Protein AF-A0A0D2N6Q0-F1 (afdb_monomer_lite)

Sequence (218 aa):
MTQSKTHCRAEEVFVGSALSTQPGGLAAAGARDRGGRPRGRRDAAAAAAGEAAGEAGAAGAVVGGGAEVGHGGDSIAALKAWAVSKLPEGPTLYPKDMVSEQPERFFVSEIIREKIFLMYDQEIPYATQVQIAEFKERPGAKDYVMATVLVERPGQRGILLGAGGAALKKLGSEARRDIEEFLGRPVFLEISVQVAPDWRQQSDRLKEYGYFDPLYVS

Foldseek 3Di:
DDDDDDDDDDDDDDDDDDDDDDDDDDDDDDDDDDDDDDDDDDDDDDDDDDDDDDDDDDDDDPPPPPDDDDPDDVVVVVVVVVVVVPDDDDDDPDDPPDPDPDDLQVVLQVLLLVLQVVQDDDCLSVFKAKHFPDWADDVPDATETEIEIEGADPVSVCVCCDDVNPNVVVSQVSSQVVSCVVVVTHHDYHYHYDHDHPLVVDPVSCVVRVVDDPVPDD

InterPro domains:
  IPR004044 K Homology domain, type 2 [PF07650] (123-200)
  IPR004044 K Homology domain, type 2 [PS50823] (120-197)
  IPR005662 GTPase Era-like [PTHR42698] (72-208)
  IPR009019 K homology domain superfamily, prokaryotic type [SSF54814] (96-211)
  IPR015946 K homology domain-like, alpha/beta [G3DSA:3.30.300.20] (100-214)

Radius of gyration: 29.41 Å; chains: 1; bounding box: 50×56×103 Å

Secondary structure (DSSP, 8-state):
-----------------------------------------------------------------------SSHHHHHHHHHHHTTSPP----S-TT---SS-HHHHHHHHHHHHHHHH--TTTTTSEEEEEEEEE--TTSPEEEEEEEEESSHHHHHHHH-GGGHHHHHHHHHHHHHHHHHHSS-EEEEEEEEE-TTGGG-HHHHHHTT---GGG--

Organism: NCBI:txid145388

pLDDT: mean 71.46, std 28.02, range [23.7, 97.94]

Structure (mmCIF, N/CA/C/O backbone):
data_AF-A0A0D2N6Q0-F1
#
_entry.id   AF-A0A0D2N6Q0-F1
#
loop_
_atom_site.group_PDB
_atom_site.id
_atom_site.type_symbol
_atom_site.label_atom_id
_atom_site.label_alt_id
_atom_site.label_comp_id
_atom_site.label_asym_id
_atom_site.label_entity_id
_atom_site.label_seq_id
_atom_site.pdbx_PDB_ins_code
_atom_site.Cartn_x
_atom_site.Cartn_y
_atom_site.Cartn_z
_atom_site.occupancy
_atom_site.B_iso_or_equiv
_atom_site.auth_seq_id
_atom_site.auth_comp_id
_atom_site.auth_asym_id
_atom_site.auth_atom_id
_atom_site.pdbx_PDB_model_num
ATOM 1 N N . MET A 1 1 ? 30.563 18.347 37.513 1.00 37.09 1 MET A N 1
ATOM 2 C CA . MET A 1 1 ? 29.374 19.159 37.187 1.00 37.09 1 MET A CA 1
ATOM 3 C C . MET A 1 1 ? 29.830 20.372 36.397 1.00 37.09 1 MET A C 1
ATOM 5 O O . MET A 1 1 ? 30.617 21.150 36.909 1.00 37.09 1 MET A O 1
ATOM 9 N N . THR A 1 2 ? 29.391 20.409 35.137 1.00 40.06 2 THR A N 1
ATOM 10 C CA . THR A 1 2 ? 29.136 21.572 34.269 1.00 40.06 2 THR A CA 1
ATOM 11 C C . THR A 1 2 ? 30.201 22.666 34.152 1.00 40.06 2 THR A C 1
ATOM 13 O O . THR A 1 2 ? 30.323 23.477 35.057 1.00 40.06 2 THR A O 1
ATOM 16 N N . GLN A 1 3 ? 30.815 22.797 32.965 1.00 32.44 3 GLN A N 1
ATOM 17 C CA . GLN A 1 3 ? 30.846 24.070 32.227 1.00 32.44 3 GLN A CA 1
ATOM 18 C C . GLN A 1 3 ? 30.852 23.839 30.708 1.00 32.44 3 GLN A C 1
ATOM 20 O O . GLN A 1 3 ? 31.464 22.912 30.188 1.00 32.44 3 GLN A O 1
ATOM 25 N N . SER A 1 4 ? 30.105 24.718 30.048 1.00 40.25 4 SER A N 1
ATOM 26 C CA . SER A 1 4 ? 29.883 24.885 28.617 1.00 40.25 4 SER A CA 1
ATOM 27 C C . SER A 1 4 ? 31.088 25.541 27.936 1.00 40.25 4 SER A C 1
ATOM 29 O O . SER A 1 4 ? 31.672 26.459 28.513 1.00 40.25 4 SER A O 1
ATOM 31 N N . LYS A 1 5 ? 31.411 25.154 26.694 1.00 34.38 5 LYS A N 1
ATOM 32 C CA . LYS A 1 5 ? 32.000 26.096 25.731 1.00 34.38 5 LYS A CA 1
ATOM 33 C C . LYS A 1 5 ? 31.857 25.637 24.281 1.00 34.38 5 LYS A C 1
ATOM 35 O O . LYS A 1 5 ? 32.474 24.682 23.825 1.00 34.38 5 LYS A O 1
ATOM 40 N N . THR A 1 6 ? 31.036 26.402 23.581 1.00 42.47 6 THR A N 1
ATOM 41 C CA . THR A 1 6 ? 31.008 26.671 22.147 1.00 42.47 6 THR A CA 1
ATOM 42 C C . THR A 1 6 ? 32.411 26.907 21.578 1.00 42.47 6 THR A C 1
ATOM 44 O O . THR A 1 6 ? 33.142 27.732 22.122 1.00 42.47 6 THR A O 1
ATOM 47 N N . HIS A 1 7 ? 32.751 26.251 20.466 1.00 29.12 7 HIS A N 1
ATOM 48 C CA . HIS A 1 7 ? 33.479 26.841 19.332 1.00 29.12 7 HIS A CA 1
ATOM 49 C C . HIS A 1 7 ? 33.692 25.793 18.230 1.00 29.12 7 HIS A C 1
ATOM 51 O O . HIS A 1 7 ? 34.404 24.815 18.423 1.00 29.12 7 HIS A O 1
ATOM 57 N N . CYS A 1 8 ? 33.141 26.040 17.045 1.00 27.50 8 CYS A N 1
ATOM 58 C CA . CYS A 1 8 ? 33.729 25.549 15.805 1.00 27.50 8 CYS A CA 1
ATOM 59 C C . CYS A 1 8 ? 33.620 26.682 14.783 1.00 27.50 8 CYS A C 1
ATOM 61 O O . CYS A 1 8 ? 32.523 27.141 14.468 1.00 27.50 8 CYS A O 1
ATOM 63 N N . ARG A 1 9 ? 34.772 27.204 14.365 1.00 29.00 9 ARG A N 1
ATOM 64 C CA . ARG A 1 9 ? 34.943 28.210 13.316 1.00 29.00 9 ARG A CA 1
ATOM 65 C C . ARG A 1 9 ? 36.152 27.791 12.487 1.00 29.00 9 ARG A C 1
ATOM 67 O O . ARG A 1 9 ? 37.159 27.441 13.095 1.00 29.00 9 ARG A O 1
ATOM 74 N N . ALA A 1 10 ? 35.995 27.867 11.166 1.00 28.25 10 ALA A N 1
ATOM 75 C CA . ALA A 1 10 ? 36.979 28.139 10.102 1.00 28.25 10 ALA A CA 1
ATOM 76 C C . ALA A 1 10 ? 36.473 27.426 8.827 1.00 28.25 10 ALA A C 1
ATOM 78 O O . ALA A 1 10 ? 36.320 26.210 8.844 1.00 28.25 10 ALA A O 1
ATOM 79 N N . GLU A 1 11 ? 35.876 28.136 7.863 1.00 28.47 11 GLU A N 1
ATOM 80 C CA . GLU A 1 11 ? 36.496 28.953 6.784 1.00 28.47 11 GLU A CA 1
ATOM 81 C C . GLU A 1 11 ? 36.715 28.121 5.506 1.00 28.47 11 GLU A C 1
ATOM 83 O O . GLU A 1 11 ? 37.391 27.103 5.531 1.00 28.47 11 GLU A O 1
ATOM 88 N N . GLU A 1 12 ? 35.887 28.391 4.485 1.00 28.95 12 GLU A N 1
ATOM 89 C CA . GLU A 1 12 ? 36.234 28.974 3.162 1.00 28.95 12 GLU A CA 1
ATOM 90 C C . GLU A 1 12 ? 36.507 27.859 2.127 1.00 28.95 12 GLU A C 1
ATOM 92 O O . GLU A 1 12 ? 37.088 26.835 2.445 1.00 28.95 12 GLU A O 1
ATOM 97 N N . VAL A 1 13 ? 36.007 27.882 0.889 1.00 28.27 13 VAL A N 1
ATOM 98 C CA . VAL A 1 13 ? 36.248 28.868 -0.170 1.00 28.27 13 VAL A CA 1
ATOM 99 C C . VAL A 1 13 ? 35.129 28.744 -1.222 1.00 28.27 13 VAL A C 1
ATOM 101 O O . VAL A 1 13 ? 34.834 27.652 -1.705 1.00 28.27 13 VAL A O 1
ATOM 104 N N . PHE A 1 14 ? 34.528 29.872 -1.607 1.00 23.70 14 PHE A N 1
ATOM 105 C CA . PHE A 1 14 ? 33.591 29.992 -2.727 1.00 23.70 14 PHE A CA 1
ATOM 106 C C . PHE A 1 14 ? 34.330 30.641 -3.904 1.00 23.70 14 PHE A C 1
ATOM 108 O O . PHE A 1 14 ? 34.684 31.816 -3.838 1.00 23.70 14 PHE A O 1
ATOM 115 N N . VAL A 1 15 ? 34.572 29.884 -4.977 1.00 32.59 15 VAL A N 1
ATOM 116 C CA . VAL A 1 15 ? 35.025 30.429 -6.265 1.00 32.59 15 VAL A CA 1
ATOM 117 C C . VAL A 1 15 ? 33.874 30.302 -7.248 1.00 32.59 15 VAL A C 1
ATOM 119 O O . VAL A 1 15 ? 33.429 29.203 -7.569 1.00 32.59 15 VAL A O 1
ATOM 122 N N . GLY A 1 16 ? 33.380 31.451 -7.703 1.00 28.75 16 GLY A N 1
ATOM 123 C CA . GLY A 1 16 ? 32.429 31.527 -8.798 1.00 28.75 16 GLY A CA 1
ATOM 124 C C . GLY A 1 16 ? 33.075 31.175 -10.136 1.00 28.75 16 GLY A C 1
ATOM 125 O O . GLY A 1 16 ? 34.244 31.467 -10.375 1.00 28.75 16 GLY A O 1
ATOM 126 N N . SER A 1 17 ? 32.282 30.612 -11.041 1.00 32.50 17 SER A N 1
ATOM 127 C CA . SER A 1 17 ? 32.496 30.795 -12.472 1.00 32.50 17 SER A CA 1
ATOM 128 C C . SER A 1 17 ? 31.172 30.692 -13.218 1.00 32.50 17 SER A C 1
ATOM 130 O O . SER A 1 17 ? 30.265 29.950 -12.846 1.00 32.50 17 SER A O 1
ATOM 132 N N . ALA A 1 18 ? 31.082 31.542 -14.225 1.00 32.12 18 ALA A N 1
ATOM 133 C CA . ALA A 1 18 ? 29.920 31.933 -14.985 1.00 32.12 18 ALA A CA 1
ATOM 134 C C . ALA A 1 18 ? 29.549 30.934 -16.094 1.00 32.12 18 ALA A C 1
ATOM 136 O O . ALA A 1 18 ? 30.376 30.164 -16.568 1.00 32.12 18 ALA A O 1
ATOM 137 N N . LEU A 1 19 ? 28.280 31.040 -16.503 1.00 33.38 19 LEU A N 1
ATOM 138 C CA . LEU A 1 19 ? 27.692 30.792 -17.824 1.00 33.38 19 LEU A CA 1
ATOM 139 C C . LEU A 1 19 ? 28.469 29.929 -18.839 1.00 33.38 19 LEU A C 1
ATOM 141 O O . LEU A 1 19 ? 29.477 30.353 -19.394 1.00 33.38 19 LEU A O 1
ATOM 145 N N . SER A 1 20 ? 27.811 28.863 -19.300 1.00 31.12 20 SER A N 1
ATOM 146 C CA . SER A 1 20 ? 27.746 28.560 -20.734 1.00 31.12 20 SER A CA 1
ATOM 147 C C . SER A 1 20 ? 26.468 27.786 -21.061 1.00 31.12 20 SER A C 1
ATOM 149 O O . SER A 1 20 ? 26.271 26.646 -20.655 1.00 31.12 20 SER A O 1
ATOM 151 N N . THR A 1 21 ? 25.602 28.455 -21.809 1.00 32.81 21 THR A N 1
ATOM 152 C CA . THR A 1 21 ? 24.406 27.968 -22.501 1.00 32.81 21 THR A CA 1
ATOM 153 C C . THR A 1 21 ? 24.753 26.865 -23.506 1.00 32.81 21 THR A C 1
ATOM 155 O O . THR A 1 21 ? 25.761 27.002 -24.192 1.00 32.81 21 THR A O 1
ATOM 158 N N . GLN A 1 22 ? 23.901 25.843 -23.668 1.00 35.28 22 GLN A N 1
ATOM 159 C CA . GLN A 1 22 ? 23.230 25.507 -24.942 1.00 35.28 22 GLN A CA 1
ATOM 160 C C . GLN A 1 22 ? 22.221 24.341 -24.801 1.00 35.28 22 GLN A C 1
ATOM 162 O O . GLN A 1 22 ? 22.304 23.573 -23.845 1.00 35.28 22 GLN A O 1
ATOM 167 N N . PRO A 1 23 ? 21.209 24.278 -25.695 1.00 40.69 23 PRO A N 1
ATOM 168 C CA . PRO A 1 23 ? 19.875 23.738 -25.423 1.00 40.69 23 PRO A CA 1
ATOM 169 C C . PRO A 1 23 ? 19.558 22.449 -26.205 1.00 40.69 23 PRO A C 1
ATOM 171 O O . PRO A 1 23 ? 20.223 22.118 -27.179 1.00 40.69 23 PRO A O 1
ATOM 174 N N . GLY A 1 24 ? 18.475 21.755 -25.836 1.00 30.97 24 GLY A N 1
ATOM 175 C CA . GLY A 1 24 ? 17.982 20.615 -26.619 1.00 30.97 24 GLY A CA 1
ATOM 176 C C . GLY A 1 24 ? 16.770 19.892 -26.033 1.00 30.97 24 GLY A C 1
ATOM 177 O O . GLY A 1 24 ? 16.771 18.671 -25.959 1.00 30.97 24 GLY A O 1
ATOM 178 N N . GLY A 1 25 ? 15.749 20.626 -25.579 1.00 31.14 25 GLY A N 1
ATOM 179 C CA . GLY A 1 25 ? 14.467 20.044 -25.168 1.00 31.14 25 GLY A CA 1
ATOM 180 C C . GLY A 1 25 ? 13.537 19.867 -26.369 1.00 31.14 25 GLY A C 1
ATOM 181 O O . GLY A 1 25 ? 13.167 20.848 -27.013 1.00 31.14 25 GLY A O 1
ATOM 182 N N . LEU A 1 26 ? 13.153 18.624 -26.667 1.00 30.58 26 LEU A N 1
ATOM 183 C CA . LEU A 1 26 ? 12.160 18.294 -27.688 1.00 30.58 26 LEU A CA 1
ATOM 184 C C . LEU A 1 26 ? 10.760 18.650 -27.153 1.00 30.58 26 LEU A C 1
ATOM 186 O O . LEU A 1 26 ? 10.219 17.968 -26.286 1.00 30.58 26 LEU A O 1
ATOM 190 N N . ALA A 1 27 ? 10.192 19.754 -27.638 1.00 30.30 27 ALA A N 1
ATOM 191 C CA . ALA A 1 27 ? 8.840 20.188 -27.300 1.00 30.30 27 ALA A CA 1
ATOM 192 C C . ALA A 1 27 ? 7.807 19.484 -28.196 1.00 30.30 27 ALA A C 1
ATOM 194 O O . ALA A 1 27 ? 7.827 19.631 -29.418 1.00 30.30 27 ALA A O 1
ATOM 195 N N . ALA A 1 28 ? 6.879 18.748 -27.584 1.00 30.64 28 ALA A N 1
ATOM 196 C CA . ALA A 1 28 ? 5.694 18.218 -28.250 1.00 30.64 28 ALA A CA 1
ATOM 197 C C . ALA A 1 28 ? 4.688 19.358 -28.497 1.00 30.64 28 ALA A C 1
ATOM 199 O O . ALA A 1 28 ? 4.119 19.917 -27.558 1.00 30.64 28 ALA A O 1
ATOM 200 N N . ALA A 1 29 ? 4.477 19.728 -29.762 1.00 33.16 29 ALA A N 1
ATOM 201 C CA . ALA A 1 29 ? 3.493 20.732 -30.153 1.00 33.16 29 ALA A CA 1
ATOM 202 C C . ALA A 1 29 ? 2.113 20.085 -30.356 1.00 33.16 29 ALA A C 1
ATOM 204 O O . ALA A 1 29 ? 1.909 19.294 -31.275 1.00 33.16 29 ALA A O 1
ATOM 205 N N . GLY A 1 30 ? 1.160 20.446 -29.492 1.00 31.08 30 GLY A N 1
ATOM 206 C CA . GLY A 1 30 ? -0.255 20.108 -29.629 1.00 31.08 30 GLY A CA 1
ATOM 207 C C . GLY A 1 30 ? -0.906 20.840 -30.806 1.00 31.08 30 GLY A C 1
ATOM 208 O O . GLY A 1 30 ? -0.741 22.050 -30.980 1.00 31.08 30 GLY A O 1
ATOM 209 N N . ALA A 1 31 ? -1.651 20.085 -31.610 1.00 34.66 31 ALA A N 1
ATOM 210 C CA . ALA A 1 31 ? -2.365 20.559 -32.785 1.00 34.66 31 ALA A CA 1
ATOM 211 C C . ALA A 1 31 ? -3.426 21.617 -32.427 1.00 34.66 31 ALA A C 1
ATOM 213 O O . ALA A 1 31 ? -4.295 21.393 -31.584 1.00 34.66 31 ALA A O 1
ATOM 214 N N . ARG A 1 32 ? -3.378 22.765 -33.112 1.00 35.09 32 ARG A N 1
ATOM 215 C CA . ARG A 1 32 ? -4.489 23.719 -33.200 1.00 35.09 32 ARG A CA 1
ATOM 216 C C . ARG A 1 32 ? -5.118 23.597 -34.580 1.00 35.09 32 ARG A C 1
ATOM 218 O O . ARG A 1 32 ? -4.501 23.964 -35.576 1.00 35.09 32 ARG A O 1
ATOM 225 N N . ASP A 1 33 ? -6.346 23.100 -34.601 1.00 33.81 33 ASP A N 1
ATOM 226 C CA . ASP A 1 33 ? -7.260 23.186 -35.732 1.00 33.81 33 ASP A CA 1
ATOM 227 C C . ASP A 1 33 ? -7.582 24.656 -36.040 1.00 33.81 33 ASP A C 1
ATOM 229 O O . ASP A 1 33 ? -8.010 25.401 -35.156 1.00 33.81 33 ASP A O 1
ATOM 233 N N . ARG A 1 34 ? -7.365 25.074 -37.290 1.00 36.38 34 ARG A N 1
ATOM 234 C CA . ARG A 1 34 ? -8.098 26.172 -37.930 1.00 36.38 34 ARG A CA 1
ATOM 235 C C . ARG A 1 34 ? -8.192 25.885 -39.422 1.00 36.38 34 ARG A C 1
ATOM 237 O O . ARG A 1 34 ? -7.185 25.705 -40.101 1.00 36.38 34 ARG A O 1
ATOM 244 N N . GLY A 1 35 ? -9.432 25.834 -39.896 1.00 28.64 35 GLY A N 1
ATOM 245 C CA . GLY A 1 35 ? -9.785 25.398 -41.233 1.00 28.64 35 GLY A CA 1
ATOM 246 C C . GLY A 1 35 ? -9.409 26.356 -42.362 1.00 28.64 35 GLY A C 1
ATOM 247 O O . GLY A 1 35 ? -9.015 27.503 -42.161 1.00 28.64 35 GLY A O 1
ATOM 248 N N . GLY A 1 36 ? -9.603 25.847 -43.578 1.00 29.38 36 GLY A N 1
ATOM 249 C CA . GLY A 1 36 ? -9.481 26.601 -44.821 1.00 29.38 36 GLY A CA 1
ATOM 250 C C . GLY A 1 36 ? -9.024 25.723 -45.980 1.00 29.38 36 GLY A C 1
ATOM 251 O O . GLY A 1 36 ? -7.847 25.707 -46.317 1.00 29.38 36 GLY A O 1
ATOM 252 N N . ARG A 1 37 ? -9.951 24.990 -46.611 1.00 33.66 37 ARG A N 1
ATOM 253 C CA . ARG A 1 37 ? -9.718 24.375 -47.931 1.00 33.66 37 ARG A CA 1
ATOM 254 C C . ARG A 1 37 ? -9.469 25.467 -48.976 1.00 33.66 37 ARG A C 1
ATOM 256 O O . ARG A 1 37 ? -10.273 26.395 -49.053 1.00 33.66 37 ARG A O 1
ATOM 263 N N . PRO A 1 38 ? -8.566 25.212 -49.933 1.00 32.53 38 PRO A N 1
ATOM 264 C CA . PRO A 1 38 ? -8.834 25.597 -51.309 1.00 32.53 38 PRO A CA 1
ATOM 265 C C . PRO A 1 38 ? -8.847 24.378 -52.235 1.00 32.53 38 PRO A C 1
ATOM 267 O O . PRO A 1 38 ? -7.980 23.507 -52.210 1.00 32.53 38 PRO A O 1
ATOM 270 N N . ARG A 1 39 ? -9.896 24.331 -53.057 1.00 33.31 39 ARG A N 1
ATOM 271 C CA . ARG A 1 39 ? -10.064 23.409 -54.178 1.00 33.31 39 ARG A CA 1
ATOM 272 C C . ARG A 1 39 ? -9.169 23.845 -55.341 1.00 33.31 39 ARG A C 1
ATOM 274 O O . ARG A 1 39 ? -9.177 25.013 -55.700 1.00 33.31 39 ARG A O 1
ATOM 281 N N . GLY A 1 40 ? -8.577 22.858 -56.009 1.00 28.78 40 GLY A N 1
ATOM 282 C CA . GLY A 1 40 ? -8.429 22.853 -57.464 1.00 28.78 40 GLY A CA 1
ATOM 283 C C . GLY A 1 40 ? -7.139 23.437 -58.036 1.00 28.78 40 GLY A C 1
ATOM 284 O O . GLY A 1 40 ? -7.058 24.627 -58.308 1.00 28.78 40 GLY A O 1
ATOM 285 N N . ARG A 1 41 ? -6.222 22.548 -58.423 1.00 32.28 41 ARG A N 1
ATOM 286 C CA . ARG A 1 41 ? -5.702 22.533 -59.796 1.00 32.28 41 ARG A CA 1
ATOM 287 C C . ARG A 1 41 ? -5.211 21.127 -60.123 1.00 32.28 41 ARG A C 1
ATOM 289 O O . ARG A 1 41 ? -4.294 20.618 -59.489 1.00 32.28 41 ARG A O 1
ATOM 296 N N . ARG A 1 42 ? -5.904 20.486 -61.062 1.00 33.94 42 ARG A N 1
ATOM 297 C CA . ARG A 1 42 ? -5.356 19.369 -61.826 1.00 33.94 42 ARG A CA 1
ATOM 298 C C . ARG A 1 42 ? -4.329 19.974 -62.782 1.00 33.94 42 ARG A C 1
ATOM 300 O O . ARG A 1 42 ? -4.574 21.063 -63.295 1.00 33.94 42 ARG A O 1
ATOM 307 N N . ASP A 1 43 ? -3.180 19.330 -62.925 1.00 28.17 43 ASP A N 1
ATOM 308 C CA . ASP A 1 43 ? -2.680 18.814 -64.204 1.00 28.17 43 ASP A CA 1
ATOM 309 C C . ASP A 1 43 ? -1.162 18.583 -64.154 1.00 28.17 43 ASP A C 1
ATOM 311 O O . ASP A 1 43 ? -0.406 19.406 -63.650 1.00 28.17 43 ASP A O 1
ATOM 315 N N . ALA A 1 44 ? -0.778 17.453 -64.757 1.00 27.50 44 ALA A N 1
ATOM 316 C CA . ALA A 1 44 ? 0.532 17.116 -65.311 1.00 27.50 44 ALA A CA 1
ATOM 317 C C . ALA A 1 44 ? 1.713 16.895 -64.343 1.00 27.50 44 ALA A C 1
ATOM 319 O O . ALA A 1 44 ? 2.337 17.825 -63.853 1.00 27.50 44 ALA A O 1
ATOM 320 N N . ALA A 1 45 ? 2.131 15.636 -64.188 1.00 27.86 45 ALA A N 1
ATOM 321 C CA . ALA A 1 45 ? 3.191 15.057 -65.025 1.00 27.86 45 ALA A CA 1
ATOM 322 C C . ALA A 1 45 ? 3.587 13.678 -64.475 1.00 27.86 45 ALA A C 1
ATOM 324 O O . ALA A 1 45 ? 4.074 13.540 -63.356 1.00 27.86 45 ALA A O 1
ATOM 325 N N . ALA A 1 46 ? 3.345 12.652 -65.286 1.00 29.17 46 ALA A N 1
ATOM 326 C CA . ALA A 1 46 ? 3.920 11.331 -65.123 1.00 29.17 46 ALA A CA 1
ATOM 327 C C . ALA A 1 46 ? 5.342 11.296 -65.710 1.00 29.17 46 ALA A C 1
ATOM 329 O O . ALA A 1 46 ? 5.664 12.083 -66.597 1.00 29.17 46 ALA A O 1
ATOM 330 N N . ALA A 1 47 ? 6.091 10.281 -65.277 1.00 26.89 47 ALA A N 1
ATOM 331 C CA . ALA A 1 47 ? 7.323 9.744 -65.855 1.00 26.89 47 ALA A CA 1
ATOM 332 C C . ALA A 1 47 ? 8.646 10.448 -65.501 1.00 26.89 47 ALA A C 1
ATOM 334 O O . ALA A 1 47 ? 9.020 11.452 -66.092 1.00 26.89 47 ALA A O 1
ATOM 335 N N . ALA A 1 48 ? 9.417 9.795 -64.627 1.00 28.97 48 ALA A N 1
ATOM 336 C CA . ALA A 1 48 ? 10.787 9.383 -64.939 1.00 28.97 48 ALA A CA 1
ATOM 337 C C . ALA A 1 48 ? 11.233 8.304 -63.937 1.00 28.97 48 ALA A C 1
ATOM 339 O O . ALA A 1 48 ? 11.429 8.575 -62.755 1.00 28.97 48 ALA A O 1
ATOM 340 N N . ALA A 1 49 ? 11.356 7.072 -64.428 1.00 29.56 49 ALA A N 1
ATOM 341 C CA . ALA A 1 49 ? 12.125 6.013 -63.792 1.00 29.56 49 ALA A CA 1
ATOM 342 C C . ALA A 1 49 ? 13.607 6.219 -64.146 1.00 29.56 49 ALA A C 1
ATOM 344 O O . ALA A 1 49 ? 13.927 6.526 -65.294 1.00 29.56 49 ALA A O 1
ATOM 345 N N . GLY A 1 50 ? 14.492 6.055 -63.167 1.00 27.98 50 GLY A N 1
ATOM 346 C CA . GLY A 1 50 ? 15.936 6.173 -63.331 1.00 27.98 50 GLY A CA 1
ATOM 347 C C . GLY A 1 50 ? 16.638 5.538 -62.141 1.00 27.98 50 GLY A C 1
ATOM 348 O O . GLY A 1 50 ? 16.677 6.102 -61.055 1.00 27.98 50 GLY A O 1
ATOM 349 N N . GLU A 1 51 ? 17.110 4.324 -62.371 1.00 26.75 51 GLU A N 1
ATOM 350 C CA . GLU A 1 51 ? 17.819 3.424 -61.472 1.00 26.75 51 GLU A CA 1
ATOM 351 C C . GLU A 1 51 ? 19.189 3.985 -61.055 1.00 26.75 51 GLU A C 1
ATOM 353 O O . GLU A 1 51 ? 19.970 4.412 -61.902 1.00 26.75 51 GLU A O 1
ATOM 358 N N . ALA A 1 52 ? 19.492 3.953 -59.754 1.00 30.50 52 ALA A N 1
ATOM 359 C CA . ALA A 1 52 ? 20.856 4.000 -59.232 1.00 30.50 52 ALA A CA 1
ATOM 360 C C . ALA A 1 52 ? 20.883 3.363 -57.835 1.00 30.50 52 ALA A C 1
ATOM 362 O O . ALA A 1 52 ? 20.485 3.969 -56.841 1.00 30.50 52 ALA A O 1
ATOM 363 N N . ALA A 1 53 ? 21.332 2.110 -57.782 1.00 33.34 53 ALA A N 1
ATOM 364 C CA . ALA A 1 53 ? 21.731 1.444 -56.554 1.00 33.34 53 ALA A CA 1
ATOM 365 C C . ALA A 1 53 ? 23.036 2.072 -56.033 1.00 33.34 53 ALA A C 1
ATOM 367 O O . ALA A 1 53 ? 24.014 2.187 -56.770 1.00 33.34 53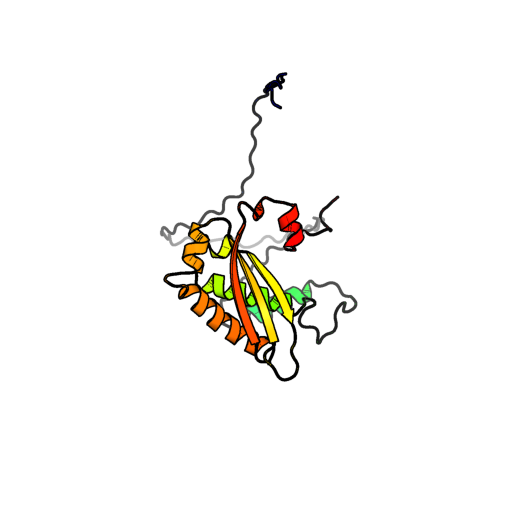 ALA A O 1
ATOM 368 N N . GLY A 1 54 ? 23.042 2.465 -54.762 1.00 26.33 54 GLY A N 1
ATOM 369 C CA . GLY A 1 54 ? 24.211 2.949 -54.035 1.00 26.33 54 GLY A CA 1
ATOM 370 C C . GLY A 1 54 ? 23.912 2.926 -52.538 1.00 26.33 54 GLY A C 1
ATOM 371 O O . GLY A 1 54 ? 22.902 3.470 -52.104 1.00 26.33 54 GLY A O 1
ATOM 372 N N . GLU A 1 55 ? 24.749 2.213 -51.790 1.00 40.25 55 GLU A N 1
ATOM 373 C CA . GLU A 1 55 ? 24.620 1.867 -50.371 1.00 40.25 55 GLU A CA 1
ATOM 374 C C . GLU A 1 55 ? 24.248 3.047 -49.458 1.00 40.25 55 GLU A C 1
ATOM 376 O O . GLU A 1 55 ? 24.888 4.098 -49.477 1.00 40.25 55 GLU A O 1
ATOM 381 N N . ALA A 1 56 ? 23.263 2.833 -48.580 1.00 32.81 56 ALA A N 1
ATOM 382 C CA . ALA A 1 56 ? 23.008 3.689 -47.428 1.00 32.81 56 ALA A CA 1
ATOM 383 C C . ALA A 1 56 ? 22.591 2.834 -46.222 1.00 32.81 56 ALA A C 1
ATOM 385 O O . ALA A 1 56 ? 21.657 2.034 -46.289 1.00 32.81 56 ALA A O 1
ATOM 386 N N . GLY A 1 57 ? 23.339 3.000 -45.130 1.00 31.22 57 GLY A N 1
ATOM 387 C CA . GLY A 1 57 ? 23.149 2.329 -43.852 1.00 31.22 57 GLY A CA 1
ATOM 388 C C . GLY A 1 57 ? 21.769 2.542 -43.227 1.00 31.22 57 GLY A C 1
ATOM 389 O O . GLY A 1 57 ? 21.055 3.492 -43.534 1.00 31.22 57 GLY A O 1
ATOM 390 N N . ALA A 1 58 ? 21.441 1.600 -42.341 1.00 39.78 58 ALA A N 1
ATOM 391 C CA . ALA A 1 58 ? 20.225 1.452 -41.548 1.00 39.78 58 ALA A CA 1
ATOM 392 C C . ALA A 1 58 ? 19.406 2.744 -41.348 1.00 39.78 58 ALA A C 1
ATOM 394 O O . ALA A 1 58 ? 19.589 3.489 -40.386 1.00 39.78 58 ALA A O 1
ATOM 395 N N . ALA A 1 59 ? 18.447 2.966 -42.247 1.00 35.16 59 ALA A N 1
ATOM 396 C CA . ALA A 1 59 ? 17.369 3.917 -42.053 1.00 35.16 59 ALA A CA 1
ATOM 397 C C . ALA A 1 59 ? 16.351 3.324 -41.068 1.00 35.16 59 ALA A C 1
ATOM 399 O O . ALA A 1 59 ? 15.839 2.219 -41.270 1.00 35.16 59 ALA A O 1
ATOM 400 N N . GLY A 1 60 ? 16.051 4.069 -40.002 1.00 40.94 60 GLY A N 1
ATOM 401 C CA . GLY A 1 60 ? 14.926 3.787 -39.120 1.00 40.94 60 GLY A CA 1
ATOM 402 C C . GLY A 1 60 ? 13.642 3.682 -39.940 1.00 40.94 60 GLY A C 1
ATOM 403 O O . GLY A 1 60 ? 13.245 4.628 -40.619 1.00 40.94 60 GLY A O 1
ATOM 404 N N . ALA A 1 61 ? 13.011 2.511 -39.897 1.00 34.31 61 ALA A N 1
ATOM 405 C CA . ALA A 1 61 ? 11.746 2.275 -40.563 1.00 34.31 61 ALA A CA 1
ATOM 406 C C . ALA A 1 61 ? 10.662 3.129 -39.894 1.00 34.31 61 ALA A C 1
ATOM 408 O O . ALA A 1 61 ? 10.160 2.797 -38.820 1.00 34.31 61 ALA A O 1
ATOM 409 N N . VAL A 1 62 ? 10.285 4.229 -40.547 1.00 41.03 62 VAL A N 1
ATOM 410 C CA . VAL A 1 62 ? 8.983 4.847 -40.323 1.00 41.03 62 VAL A CA 1
ATOM 411 C C . VAL A 1 62 ? 7.935 3.842 -40.798 1.00 41.03 62 VAL A C 1
ATOM 413 O O . VAL A 1 62 ? 7.784 3.578 -41.990 1.00 41.03 62 VAL A O 1
ATOM 416 N N . VAL A 1 63 ? 7.243 3.203 -39.857 1.00 50.38 63 VAL A N 1
ATOM 417 C CA . VAL A 1 63 ? 6.056 2.413 -40.185 1.00 50.38 63 VAL A CA 1
ATOM 418 C C . VAL A 1 63 ? 4.975 3.417 -40.570 1.00 50.38 63 VAL A C 1
ATOM 420 O O . VAL A 1 63 ? 4.310 4.001 -39.717 1.00 50.38 63 VAL A O 1
ATOM 423 N N . GLY A 1 64 ? 4.838 3.661 -41.872 1.00 36.88 64 GLY A N 1
ATOM 424 C CA . GLY A 1 64 ? 3.674 4.320 -42.444 1.00 36.88 64 GLY A CA 1
ATOM 425 C C . GLY A 1 64 ? 2.456 3.429 -42.231 1.00 36.88 64 GLY A C 1
ATOM 426 O O . GLY A 1 64 ? 2.143 2.587 -43.065 1.00 36.88 64 GLY A O 1
ATOM 427 N N . GLY A 1 65 ? 1.797 3.585 -41.084 1.00 37.31 65 GLY A N 1
ATOM 428 C CA . GLY A 1 65 ? 0.526 2.945 -40.780 1.00 37.31 65 GLY A CA 1
ATOM 429 C C . GLY A 1 65 ? -0.596 3.579 -41.592 1.00 37.31 65 GLY A C 1
ATOM 430 O O . GLY A 1 65 ? -1.371 4.372 -41.068 1.00 37.31 65 GLY A O 1
ATOM 431 N N . GLY A 1 66 ? -0.697 3.224 -42.871 1.00 40.16 66 GLY A N 1
ATOM 432 C CA . GLY A 1 66 ? -1.968 3.269 -43.586 1.00 40.16 66 GLY A CA 1
ATOM 433 C C . GLY A 1 66 ? -2.837 2.121 -43.082 1.00 40.16 66 GLY A C 1
ATOM 434 O O . GLY A 1 66 ? -2.940 1.098 -43.746 1.00 40.16 66 GLY A O 1
ATOM 435 N N . ALA A 1 67 ? -3.373 2.251 -41.869 1.00 39.84 67 ALA A N 1
ATOM 436 C CA . ALA A 1 67 ? -4.280 1.281 -41.272 1.00 39.84 67 ALA A CA 1
ATOM 437 C C . ALA A 1 67 ? -5.613 1.976 -41.010 1.00 39.84 67 ALA A C 1
ATOM 439 O O . ALA A 1 67 ? -5.745 2.847 -40.150 1.00 39.84 67 ALA A O 1
ATOM 440 N N . GLU A 1 68 ? -6.592 1.603 -41.817 1.00 46.00 68 GLU A N 1
ATOM 441 C CA . GLU A 1 68 ? -7.992 1.957 -41.659 1.00 46.00 68 GLU A CA 1
ATOM 442 C C . GLU A 1 68 ? -8.445 1.430 -40.289 1.00 46.00 68 GLU A C 1
ATOM 444 O O . GLU A 1 68 ? -8.259 0.262 -39.949 1.00 46.00 68 GLU A O 1
ATOM 449 N N . VAL A 1 69 ? -8.935 2.342 -39.450 1.00 44.06 69 VAL A N 1
ATOM 450 C CA . VAL A 1 69 ? -9.171 2.116 -38.022 1.00 44.06 69 VAL A CA 1
ATOM 451 C C . VAL A 1 69 ? -10.390 1.209 -37.829 1.00 44.06 69 VAL A C 1
ATOM 453 O O . VAL A 1 69 ? -11.526 1.680 -37.792 1.00 44.06 69 VAL A O 1
ATOM 456 N N . GLY A 1 70 ? -10.154 -0.094 -37.665 1.00 40.53 70 GLY A N 1
ATOM 457 C CA . GLY A 1 70 ? -11.118 -1.042 -37.103 1.00 40.53 70 GLY A CA 1
ATOM 458 C C . GLY A 1 70 ? -11.125 -0.959 -35.572 1.00 40.53 70 GLY A C 1
ATOM 459 O O . GLY A 1 70 ? -10.098 -1.157 -34.925 1.00 40.53 70 GLY A O 1
ATOM 460 N N . HIS A 1 71 ? -12.270 -0.617 -34.978 1.00 49.47 71 HIS A N 1
ATOM 461 C CA . HIS A 1 71 ? -12.457 -0.553 -33.526 1.00 49.47 71 HIS A CA 1
ATOM 462 C C . HIS A 1 71 ? -12.578 -1.962 -32.914 1.00 49.47 71 HIS A C 1
ATOM 464 O O . HIS A 1 71 ? -13.572 -2.642 -33.145 1.00 49.47 71 HIS A O 1
ATOM 470 N N . GLY A 1 72 ? -11.623 -2.330 -32.050 1.00 47.47 72 GLY A N 1
ATOM 471 C CA . GLY A 1 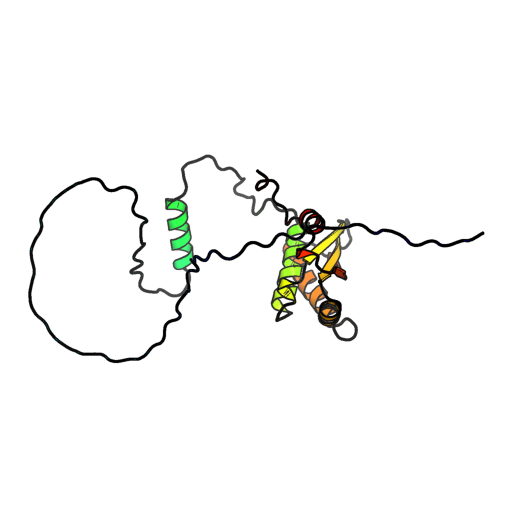72 ? -11.798 -3.339 -30.994 1.00 47.47 72 GLY A CA 1
ATOM 472 C C . GLY A 1 72 ? -11.333 -4.762 -31.328 1.00 47.47 72 GLY A C 1
ATOM 473 O O . GLY A 1 72 ? -12.078 -5.542 -31.901 1.00 47.47 72 GLY A O 1
ATOM 474 N N . GLY A 1 73 ? -10.124 -5.129 -30.885 1.00 53.78 73 GLY A N 1
ATOM 475 C CA . GLY A 1 73 ? -9.602 -6.510 -30.882 1.00 53.78 73 GLY A CA 1
ATOM 476 C C . GLY A 1 73 ? -8.376 -6.719 -31.772 1.00 53.78 73 GLY A C 1
ATOM 477 O O . GLY A 1 73 ? -7.360 -7.254 -31.321 1.00 53.78 73 GLY A O 1
ATOM 478 N N . ASP A 1 74 ? -8.419 -6.193 -32.992 1.00 66.31 74 ASP A N 1
ATOM 479 C CA . ASP A 1 74 ? -7.394 -6.449 -34.013 1.00 66.31 74 ASP A CA 1
ATOM 480 C C . ASP A 1 74 ? -6.048 -5.770 -33.711 1.00 66.31 74 ASP A C 1
ATOM 482 O O . ASP A 1 74 ? -4.985 -6.264 -34.088 1.00 66.31 74 ASP A O 1
ATOM 486 N N . SER A 1 75 ? -6.061 -4.670 -32.953 1.00 77.94 75 SER A N 1
ATOM 487 C CA . SER A 1 75 ? -4.867 -3.863 -32.665 1.00 77.94 75 SER A CA 1
ATOM 488 C C . SER A 1 75 ? -3.860 -4.581 -31.757 1.00 77.94 75 SER A C 1
ATOM 490 O O . SER A 1 75 ? -2.653 -4.493 -31.977 1.00 77.94 75 SER A O 1
ATOM 492 N N . ILE A 1 76 ? -4.336 -5.323 -30.746 1.00 88.25 76 ILE A N 1
ATOM 493 C CA . ILE A 1 76 ? -3.458 -6.070 -29.827 1.00 88.25 76 ILE A CA 1
ATOM 494 C C . ILE A 1 76 ? -2.877 -7.296 -30.537 1.00 88.25 76 ILE A C 1
ATOM 496 O O . ILE A 1 76 ? -1.701 -7.612 -30.361 1.00 88.25 76 ILE A O 1
ATOM 500 N N . ALA A 1 77 ? -3.681 -7.981 -31.354 1.00 89.19 77 ALA A N 1
ATOM 501 C CA . ALA A 1 77 ? -3.220 -9.119 -32.143 1.00 89.19 77 ALA A CA 1
ATOM 502 C C . ALA A 1 77 ? -2.150 -8.693 -33.163 1.00 89.19 77 ALA A C 1
ATOM 504 O O . ALA A 1 77 ? -1.099 -9.331 -33.248 1.00 89.19 77 ALA A O 1
ATOM 505 N N . ALA A 1 78 ? -2.372 -7.573 -33.858 1.00 89.00 78 ALA A N 1
ATOM 506 C CA . ALA A 1 78 ? -1.398 -6.990 -34.776 1.00 89.00 78 ALA A CA 1
ATOM 507 C C . ALA A 1 78 ? -0.094 -6.599 -34.064 1.00 89.00 78 ALA A C 1
ATOM 509 O O . ALA A 1 78 ? 0.990 -6.910 -34.557 1.00 89.00 78 ALA A O 1
ATOM 510 N N . LEU A 1 79 ? -0.181 -5.989 -32.874 1.00 91.12 79 LEU A N 1
ATOM 511 C CA . LEU A 1 79 ? 0.997 -5.651 -32.072 1.00 91.12 79 LEU A CA 1
ATOM 512 C C . LEU A 1 79 ? 1.781 -6.899 -31.652 1.00 91.12 79 LEU A C 1
ATOM 514 O O . LEU A 1 79 ? 3.004 -6.917 -31.771 1.00 91.12 79 LEU A O 1
ATOM 518 N N . LYS A 1 80 ? 1.093 -7.953 -31.196 1.00 91.12 80 LYS A N 1
ATOM 519 C CA . LYS A 1 80 ? 1.731 -9.230 -30.840 1.00 91.12 80 LYS A CA 1
ATOM 520 C C . LYS A 1 80 ? 2.446 -9.848 -32.040 1.00 91.12 80 LYS A C 1
ATOM 522 O O . LYS A 1 80 ? 3.601 -10.242 -31.913 1.00 91.12 80 LYS A O 1
ATOM 527 N N . ALA A 1 81 ? 1.791 -9.895 -33.200 1.00 92.31 81 ALA A N 1
ATOM 528 C CA . ALA A 1 81 ? 2.387 -10.428 -34.423 1.00 92.31 81 ALA A CA 1
ATOM 529 C C . ALA A 1 81 ? 3.621 -9.618 -34.856 1.00 92.31 81 ALA A C 1
ATOM 531 O O . ALA A 1 81 ? 4.667 -10.191 -35.165 1.00 92.31 81 ALA A O 1
ATOM 532 N N . TRP A 1 82 ? 3.527 -8.286 -34.810 1.00 93.69 82 TRP A N 1
ATOM 533 C CA . TRP A 1 82 ? 4.654 -7.405 -35.098 1.00 93.69 82 TRP A CA 1
ATOM 534 C C . TRP A 1 82 ? 5.810 -7.618 -34.115 1.00 93.69 82 TRP A C 1
ATOM 536 O O . TRP A 1 82 ? 6.948 -7.767 -34.554 1.00 93.69 82 TRP A O 1
ATOM 546 N N . ALA A 1 83 ? 5.532 -7.703 -32.811 1.00 91.69 83 ALA A N 1
ATOM 547 C CA . ALA A 1 83 ? 6.557 -7.935 -31.798 1.00 91.69 83 ALA A CA 1
ATOM 548 C C . ALA A 1 83 ? 7.281 -9.267 -32.041 1.00 91.69 83 ALA A C 1
ATOM 550 O O . ALA A 1 83 ? 8.506 -9.276 -32.125 1.00 91.69 83 ALA A O 1
ATOM 551 N N . VAL A 1 84 ? 6.544 -10.363 -32.265 1.00 91.88 84 VAL A N 1
ATOM 552 C CA . VAL A 1 84 ? 7.133 -11.682 -32.573 1.00 91.88 84 VAL A CA 1
ATOM 553 C C . VAL A 1 84 ? 8.015 -11.626 -33.823 1.00 91.88 84 VAL A C 1
ATOM 555 O O . VAL A 1 84 ? 9.092 -12.210 -33.815 1.00 91.88 84 VAL A O 1
ATOM 558 N N . SER A 1 85 ? 7.634 -10.860 -34.854 1.00 92.88 85 SER A N 1
ATOM 559 C CA . SER A 1 85 ? 8.455 -10.692 -36.070 1.00 92.88 85 SER A CA 1
ATOM 560 C C . SER A 1 85 ? 9.811 -10.007 -35.840 1.00 92.88 85 SER A C 1
ATOM 562 O O . SER A 1 85 ? 10.656 -10.003 -36.735 1.00 92.88 85 SER A O 1
ATOM 564 N N . LYS A 1 86 ? 10.014 -9.384 -34.671 1.00 94.25 86 LYS A N 1
ATOM 565 C CA . LYS A 1 86 ? 11.247 -8.680 -34.292 1.00 94.25 86 LYS A CA 1
ATOM 566 C C . LYS A 1 86 ? 12.081 -9.421 -33.251 1.00 94.25 86 LYS A C 1
ATOM 568 O O . LYS A 1 86 ? 13.208 -8.995 -33.006 1.00 94.25 86 LYS A O 1
ATOM 573 N N . LEU A 1 87 ? 11.562 -10.485 -32.634 1.00 91.69 87 LEU A N 1
ATOM 574 C CA . LEU A 1 87 ? 12.325 -11.251 -31.649 1.00 91.69 87 LEU A CA 1
ATOM 575 C C . LEU A 1 87 ? 13.410 -12.095 -32.345 1.00 91.69 87 LEU A C 1
ATOM 577 O O . LEU A 1 87 ? 13.126 -12.717 -33.369 1.00 91.69 87 LEU A O 1
ATOM 581 N N . PRO A 1 88 ? 14.638 -12.152 -31.798 1.00 91.00 88 PRO A N 1
ATOM 582 C CA . PRO A 1 88 ? 15.655 -13.080 -32.276 1.00 91.00 88 PRO A CA 1
ATOM 583 C C . PRO A 1 88 ? 15.265 -14.524 -31.941 1.00 91.00 88 PRO A C 1
ATOM 585 O O . PRO A 1 88 ? 14.648 -14.793 -30.908 1.00 91.00 88 PRO A O 1
ATOM 588 N N . GLU A 1 89 ? 15.660 -15.466 -32.795 1.00 90.69 89 GLU A N 1
ATOM 589 C CA . GLU A 1 89 ? 15.515 -16.889 -32.494 1.00 90.69 89 GLU A CA 1
ATOM 590 C C . GLU A 1 89 ? 16.427 -17.274 -31.321 1.00 90.69 89 GLU A C 1
ATOM 592 O O . GLU A 1 89 ? 17.599 -16.896 -31.269 1.00 90.69 89 GLU A O 1
ATOM 597 N N . GLY A 1 90 ? 15.892 -18.027 -30.362 1.00 89.31 90 GLY A N 1
ATOM 598 C CA . GLY A 1 90 ? 16.629 -18.419 -29.168 1.00 89.31 90 GLY A CA 1
ATOM 599 C C . GLY A 1 90 ? 15.865 -19.416 -28.297 1.00 89.31 90 GLY A C 1
ATOM 600 O O . GLY A 1 90 ? 14.673 -19.656 -28.517 1.00 89.31 90 GLY A O 1
ATOM 601 N N . PRO A 1 91 ? 16.544 -20.027 -27.312 1.00 88.75 91 PRO A N 1
ATOM 602 C CA . PRO A 1 91 ? 15.897 -20.923 -26.367 1.00 88.75 91 PRO A CA 1
ATOM 603 C C . PRO A 1 91 ? 14.900 -20.157 -25.493 1.00 88.75 91 PRO A C 1
ATOM 605 O O . PRO A 1 91 ? 15.092 -18.986 -25.166 1.00 88.75 91 PRO A O 1
ATOM 608 N N . THR A 1 92 ? 13.830 -20.833 -25.080 1.00 85.75 92 THR A N 1
ATOM 609 C CA . THR A 1 92 ? 12.887 -20.262 -24.117 1.00 85.75 92 THR A CA 1
ATOM 610 C C . THR A 1 92 ? 13.573 -20.135 -22.756 1.00 85.75 92 THR A C 1
ATOM 612 O O . THR A 1 92 ? 14.023 -21.134 -22.204 1.00 85.75 92 THR A O 1
ATOM 615 N N . LEU A 1 93 ? 13.660 -18.911 -22.230 1.00 88.00 93 LEU A N 1
ATOM 616 C CA . LEU A 1 93 ? 14.311 -18.634 -20.943 1.00 88.00 93 LEU A CA 1
ATOM 617 C C . LEU A 1 93 ? 13.418 -18.958 -19.737 1.00 88.00 93 LEU A C 1
ATOM 619 O O . LEU A 1 93 ? 13.933 -19.252 -18.664 1.00 88.00 93 LEU A O 1
ATOM 623 N N . TYR A 1 94 ? 12.096 -18.944 -19.927 1.00 86.44 94 TYR A N 1
ATOM 624 C CA . TYR A 1 94 ? 11.103 -19.135 -18.870 1.00 86.44 94 TYR A CA 1
ATOM 625 C C . TYR A 1 94 ? 10.126 -20.274 -19.202 1.00 86.44 94 TYR A C 1
ATOM 627 O O . TYR A 1 94 ? 9.817 -20.493 -20.378 1.00 86.44 94 TYR A O 1
ATOM 635 N N . PRO A 1 95 ? 9.607 -21.002 -18.199 1.00 86.69 95 PRO A N 1
ATOM 636 C CA . PRO A 1 95 ? 8.544 -21.982 -18.406 1.00 86.69 95 PRO A CA 1
ATOM 637 C C . PRO A 1 95 ? 7.294 -21.346 -19.034 1.00 86.69 95 PRO A C 1
ATOM 639 O O . PRO A 1 95 ? 6.970 -20.191 -18.770 1.00 86.69 95 PRO A O 1
ATOM 642 N N . LYS A 1 96 ? 6.564 -22.097 -19.866 1.00 83.75 96 LYS A N 1
ATOM 643 C CA . LYS A 1 96 ? 5.384 -21.575 -20.592 1.00 83.75 96 LYS A CA 1
ATOM 644 C C . LYS A 1 96 ? 4.186 -21.281 -19.684 1.00 83.75 96 LYS A C 1
ATOM 646 O O . LYS A 1 96 ? 3.294 -20.534 -20.069 1.00 83.75 96 LYS A O 1
ATOM 651 N N . ASP A 1 97 ? 4.153 -21.921 -18.528 1.00 83.88 97 ASP A N 1
ATOM 652 C CA . ASP A 1 97 ? 3.144 -21.824 -17.478 1.00 83.88 97 ASP A CA 1
ATOM 653 C C . ASP A 1 97 ? 3.474 -20.749 -16.431 1.00 83.88 97 ASP A C 1
ATOM 655 O O . ASP A 1 97 ? 2.628 -20.398 -15.609 1.00 83.88 97 ASP A O 1
ATOM 659 N N . MET A 1 98 ? 4.682 -20.187 -16.480 1.00 81.88 98 MET A N 1
ATOM 660 C CA . MET A 1 98 ? 5.102 -19.125 -15.581 1.00 81.88 98 MET A CA 1
ATOM 661 C C . MET A 1 98 ? 4.454 -17.799 -15.984 1.00 81.88 98 MET A C 1
ATOM 663 O O . MET A 1 98 ? 4.777 -17.218 -17.018 1.00 81.88 98 MET A O 1
ATOM 667 N N . VAL A 1 99 ? 3.544 -17.300 -15.146 1.00 76.00 99 VAL A N 1
ATOM 668 C CA . VAL A 1 99 ? 2.894 -15.999 -15.372 1.00 76.00 99 VAL A CA 1
ATOM 669 C C . VAL A 1 99 ? 3.809 -14.841 -14.955 1.00 76.00 99 VAL A C 1
ATOM 671 O O . VAL A 1 99 ? 3.826 -13.806 -15.617 1.00 76.00 99 VAL A O 1
ATOM 674 N N . SER A 1 100 ? 4.577 -14.999 -13.871 1.00 81.69 100 SER A N 1
ATOM 675 C CA . SER A 1 100 ? 5.548 -14.007 -13.390 1.00 81.69 100 SER A CA 1
ATOM 676 C C . SER A 1 100 ? 6.565 -14.625 -12.429 1.00 81.69 100 SER A C 1
ATOM 678 O O . SER A 1 100 ? 6.266 -15.607 -11.755 1.00 81.69 100 SER A O 1
ATOM 680 N N . GLU A 1 101 ? 7.750 -14.018 -12.337 1.00 82.81 101 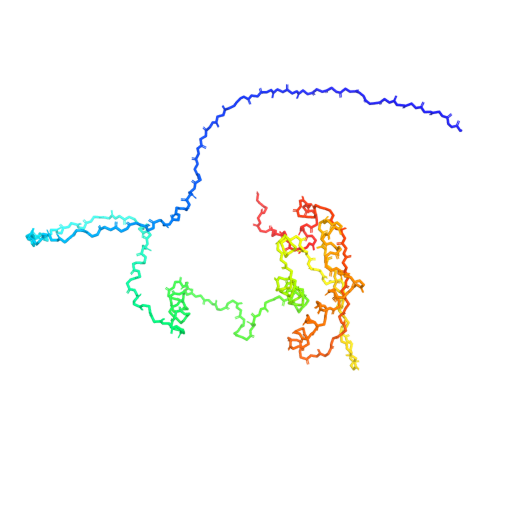GLU A N 1
ATOM 681 C CA . GLU A 1 101 ? 8.807 -14.373 -11.372 1.00 82.81 101 GLU A CA 1
ATOM 682 C C . GLU A 1 101 ? 8.644 -13.695 -10.012 1.00 82.81 101 GLU A C 1
ATOM 684 O O . GLU A 1 101 ? 9.352 -14.013 -9.055 1.00 82.81 101 GLU A O 1
ATOM 689 N N . GLN A 1 102 ? 7.730 -12.730 -9.923 1.00 85.12 102 GLN A N 1
ATOM 690 C CA . GLN A 1 102 ? 7.561 -11.944 -8.714 1.00 85.12 102 GLN A CA 1
ATOM 691 C C . GLN A 1 102 ? 6.821 -12.745 -7.630 1.00 85.12 102 GLN A C 1
ATOM 693 O O . GLN A 1 102 ? 5.888 -13.490 -7.928 1.00 85.12 102 GLN A O 1
ATOM 698 N N . PRO A 1 103 ? 7.201 -12.591 -6.352 1.00 88.06 103 PRO A N 1
ATOM 699 C CA . PRO A 1 103 ? 6.565 -13.303 -5.247 1.00 88.06 103 PRO A CA 1
ATOM 700 C C . PRO A 1 103 ? 5.148 -12.772 -4.968 1.00 88.06 103 PRO A C 1
ATOM 702 O O . PRO A 1 103 ? 4.877 -11.596 -5.189 1.00 88.06 103 PRO A O 1
ATOM 705 N N . GLU A 1 104 ? 4.266 -13.582 -4.367 1.00 89.75 104 GLU A N 1
ATOM 706 C CA . GLU A 1 104 ? 2.877 -13.184 -4.038 1.00 89.75 104 GLU A CA 1
ATOM 707 C C . GLU A 1 104 ? 2.792 -11.855 -3.269 1.00 89.75 104 GLU A C 1
ATOM 709 O O . GLU A 1 104 ? 1.955 -11.005 -3.567 1.00 89.75 104 GLU A O 1
ATOM 714 N N . ARG A 1 105 ? 3.724 -11.622 -2.333 1.00 91.94 105 ARG A N 1
ATOM 715 C CA . ARG A 1 105 ? 3.827 -10.361 -1.574 1.00 91.94 105 ARG A CA 1
ATOM 716 C C . ARG A 1 105 ? 3.919 -9.119 -2.467 1.00 91.94 105 ARG A C 1
ATOM 718 O O . ARG A 1 105 ? 3.374 -8.082 -2.102 1.00 91.94 105 ARG A O 1
ATOM 725 N N . PHE A 1 106 ? 4.595 -9.221 -3.614 1.00 91.69 106 PHE A N 1
ATOM 726 C CA . PHE A 1 106 ? 4.728 -8.120 -4.564 1.00 91.69 106 PHE A CA 1
ATOM 727 C C . PHE A 1 106 ? 3.367 -7.805 -5.184 1.00 91.69 106 PHE A C 1
ATOM 729 O O . PHE A 1 106 ? 2.913 -6.667 -5.136 1.00 91.69 106 PHE A O 1
ATOM 736 N N . PHE A 1 107 ? 2.653 -8.824 -5.657 1.00 94.06 107 PHE A N 1
ATOM 737 C CA . PHE A 1 107 ? 1.311 -8.644 -6.208 1.00 94.06 107 PHE A CA 1
ATOM 738 C C . PHE A 1 107 ? 0.328 -8.076 -5.193 1.00 94.06 107 PHE A C 1
ATOM 740 O O . PHE A 1 107 ? -0.445 -7.184 -5.522 1.00 94.06 107 PHE A O 1
ATOM 747 N N . VAL A 1 108 ? 0.402 -8.514 -3.938 1.00 95.88 108 VAL A N 1
ATOM 748 C CA . VAL A 1 108 ? -0.428 -7.944 -2.874 1.00 95.88 108 VAL A CA 1
ATOM 749 C C . VAL A 1 108 ? -0.133 -6.457 -2.664 1.00 95.88 108 VAL A C 1
ATOM 751 O O . VAL A 1 108 ? -1.074 -5.670 -2.547 1.00 95.88 108 VAL A O 1
ATOM 754 N N . SER A 1 109 ? 1.139 -6.034 -2.673 1.00 95.69 109 SER A N 1
ATOM 755 C CA . SER A 1 109 ? 1.459 -4.598 -2.623 1.00 95.69 109 SER A CA 1
ATOM 756 C C . SER A 1 109 ? 0.951 -3.832 -3.846 1.00 95.69 109 SER A C 1
ATOM 758 O O . SER A 1 109 ? 0.464 -2.711 -3.696 1.00 95.69 109 SER A O 1
ATOM 760 N N . GLU A 1 110 ? 0.995 -4.444 -5.029 1.00 95.69 110 GLU A N 1
ATOM 761 C CA . GLU A 1 110 ? 0.512 -3.846 -6.274 1.00 95.69 110 GLU A CA 1
ATOM 762 C C . GLU A 1 110 ? -1.007 -3.685 -6.303 1.00 95.69 110 GLU A C 1
ATOM 764 O O . GLU A 1 110 ? -1.491 -2.621 -6.677 1.00 95.69 110 GLU A O 1
ATOM 769 N N . ILE A 1 111 ? -1.763 -4.673 -5.822 1.00 97.31 111 ILE A N 1
ATOM 770 C CA . ILE A 1 111 ? -3.227 -4.585 -5.716 1.00 97.31 111 ILE A CA 1
ATOM 771 C C . ILE A 1 111 ? -3.620 -3.442 -4.773 1.00 97.31 111 ILE A C 1
ATOM 773 O O . ILE A 1 111 ? -4.507 -2.645 -5.080 1.00 97.31 111 ILE A O 1
ATOM 777 N N . ILE A 1 112 ? -2.937 -3.306 -3.632 1.00 97.19 112 ILE A N 1
ATOM 778 C CA . ILE A 1 112 ? -3.176 -2.183 -2.712 1.00 97.19 112 ILE A CA 1
ATOM 779 C C . ILE A 1 112 ? -2.848 -0.852 -3.405 1.00 97.19 112 ILE A C 1
ATOM 781 O O . ILE A 1 112 ? -3.622 0.102 -3.294 1.00 97.19 112 ILE A O 1
ATOM 785 N N . ARG A 1 113 ? -1.732 -0.783 -4.142 1.00 96.44 113 ARG A N 1
ATOM 786 C CA . ARG A 1 113 ? -1.317 0.413 -4.889 1.00 96.44 113 ARG A CA 1
ATOM 787 C C . ARG A 1 113 ? -2.314 0.783 -5.986 1.00 96.44 113 ARG A C 1
ATOM 789 O O . ARG A 1 113 ? -2.629 1.961 -6.136 1.00 96.44 113 ARG A O 1
ATOM 796 N N . GLU A 1 114 ? -2.865 -0.197 -6.691 1.00 97.19 114 GLU A N 1
ATOM 797 C CA . GLU A 1 114 ? -3.933 0.001 -7.671 1.00 97.19 114 GLU A CA 1
ATOM 798 C C . GLU A 1 114 ? -5.167 0.631 -7.013 1.00 97.19 114 GLU A C 1
ATOM 800 O O . GLU A 1 114 ? -5.700 1.618 -7.518 1.00 97.19 114 GLU A O 1
ATOM 805 N N . LYS A 1 115 ? -5.593 0.142 -5.839 1.00 97.31 115 LYS A N 1
ATOM 806 C CA . LYS A 1 115 ? -6.732 0.751 -5.129 1.00 97.31 115 LYS A CA 1
ATOM 807 C C . LYS A 1 115 ? -6.440 2.158 -4.641 1.00 97.31 115 LYS A C 1
ATOM 809 O O . LYS A 1 115 ? -7.323 3.009 -4.714 1.00 97.31 115 LYS A O 1
ATOM 814 N N . ILE A 1 116 ? -5.208 2.442 -4.220 1.00 96.25 116 ILE A N 1
ATOM 815 C CA . ILE A 1 116 ? -4.802 3.820 -3.926 1.00 96.25 116 ILE A CA 1
ATOM 816 C C . ILE A 1 116 ? -4.930 4.688 -5.188 1.00 96.25 116 ILE A C 1
ATOM 818 O O . ILE A 1 116 ? -5.466 5.792 -5.122 1.00 96.25 116 ILE A O 1
ATOM 822 N N . PHE A 1 117 ? -4.501 4.182 -6.342 1.00 95.81 117 PHE A N 1
ATOM 823 C CA . PHE A 1 117 ? -4.582 4.907 -7.609 1.00 95.81 117 PHE A CA 1
ATOM 824 C C . PHE A 1 117 ? -6.026 5.185 -8.055 1.00 95.81 117 PHE A C 1
ATOM 826 O O . PHE A 1 117 ? -6.309 6.250 -8.591 1.00 95.81 117 PHE A O 1
ATOM 833 N N . LEU A 1 118 ? -6.949 4.249 -7.824 1.00 95.31 118 LEU A N 1
ATOM 834 C CA . LEU A 1 118 ? -8.356 4.392 -8.215 1.00 95.31 118 LEU A CA 1
ATOM 835 C C . LEU A 1 118 ? -9.176 5.261 -7.252 1.00 95.31 118 LEU A C 1
ATOM 837 O O . LEU A 1 118 ? -10.173 5.855 -7.659 1.00 95.31 118 LEU A O 1
ATOM 841 N N . MET A 1 119 ? -8.813 5.286 -5.969 1.00 94.12 119 MET A N 1
ATOM 842 C CA . MET A 1 119 ? -9.605 5.951 -4.930 1.00 94.12 119 MET A CA 1
ATOM 843 C C . MET A 1 119 ? -9.157 7.378 -4.620 1.00 94.12 119 MET A C 1
ATOM 845 O O . MET A 1 119 ? -9.961 8.155 -4.100 1.00 94.12 119 MET A O 1
ATOM 849 N N . TYR A 1 120 ? -7.884 7.700 -4.851 1.00 93.94 120 TYR A N 1
ATOM 850 C CA . TYR A 1 120 ? -7.300 8.983 -4.479 1.00 93.94 120 TYR A CA 1
ATOM 851 C C . TYR A 1 120 ? -6.811 9.735 -5.714 1.00 93.94 120 TYR A C 1
ATOM 853 O O . TYR A 1 120 ? -6.264 9.153 -6.641 1.00 93.94 120 TYR A O 1
ATOM 861 N N . ASP A 1 121 ? -6.954 11.055 -5.676 1.00 90.50 121 ASP A N 1
ATOM 862 C CA . ASP A 1 121 ? -6.562 11.951 -6.759 1.00 90.50 121 ASP A CA 1
ATOM 863 C C . ASP A 1 121 ? -5.286 12.746 -6.422 1.00 90.50 121 ASP A C 1
ATOM 865 O O . ASP A 1 121 ? -4.709 12.652 -5.332 1.00 90.50 121 ASP A O 1
ATOM 869 N N . GLN A 1 122 ? -4.893 13.614 -7.360 1.00 90.62 122 GLN A N 1
ATOM 870 C CA . GLN A 1 122 ? -3.821 14.602 -7.209 1.00 90.62 122 GLN A CA 1
ATOM 871 C C . GLN A 1 122 ? -2.446 13.949 -6.985 1.00 90.62 122 GLN A C 1
ATOM 873 O O . GLN A 1 122 ? -2.039 13.083 -7.752 1.00 90.62 122 GLN A O 1
ATOM 878 N N . GLU A 1 123 ? -1.691 14.400 -5.979 1.00 91.62 123 GLU A N 1
ATOM 879 C CA . GLU A 1 123 ? -0.321 13.949 -5.715 1.00 91.62 123 GLU A CA 1
ATOM 880 C C . GLU A 1 123 ? -0.243 12.640 -4.915 1.00 91.62 123 GLU A C 1
ATOM 882 O O . GLU A 1 123 ? 0.826 12.038 -4.856 1.00 91.62 123 GLU A O 1
ATOM 887 N N . ILE A 1 124 ? -1.344 12.181 -4.305 1.00 91.06 124 ILE A N 1
ATOM 888 C CA . ILE A 1 124 ? -1.326 11.044 -3.369 1.00 91.06 124 ILE A CA 1
ATOM 889 C C . ILE A 1 124 ? -0.890 9.739 -4.047 1.00 91.06 124 ILE A C 1
ATOM 891 O O . ILE A 1 124 ? 0.035 9.112 -3.526 1.00 91.06 124 ILE A O 1
ATOM 895 N N . PRO A 1 125 ? -1.450 9.332 -5.205 1.00 92.56 125 PRO A N 1
ATOM 896 C CA . PRO A 1 125 ? -1.031 8.090 -5.856 1.00 92.56 125 PRO A CA 1
ATOM 897 C C . PRO A 1 125 ? 0.466 8.060 -6.184 1.00 92.56 125 PRO A C 1
ATOM 899 O O . PRO A 1 125 ? 1.089 7.006 -6.141 1.00 92.56 125 PRO A O 1
ATOM 902 N N . TYR A 1 126 ? 1.061 9.226 -6.445 1.00 90.25 126 TYR A N 1
ATOM 903 C CA . TYR A 1 126 ? 2.464 9.370 -6.843 1.00 90.25 126 TYR A CA 1
ATOM 904 C C . TYR A 1 126 ? 3.427 9.592 -5.666 1.00 90.25 126 TYR A C 1
ATOM 906 O O . TYR A 1 126 ? 4.643 9.504 -5.837 1.00 90.25 126 TYR A O 1
ATOM 914 N N . ALA A 1 127 ? 2.901 9.904 -4.479 1.00 90.50 127 ALA A N 1
ATOM 915 C CA . ALA A 1 127 ? 3.671 10.163 -3.261 1.00 90.50 127 ALA A CA 1
ATOM 916 C C . ALA A 1 127 ? 3.534 9.037 -2.219 1.00 90.50 127 ALA A C 1
ATOM 918 O O . ALA A 1 127 ? 3.924 9.217 -1.061 1.00 90.50 127 ALA A O 1
ATOM 919 N N . THR A 1 128 ? 2.974 7.891 -2.618 1.00 93.19 128 THR A N 1
ATOM 920 C CA . THR A 1 128 ? 2.767 6.730 -1.749 1.00 93.19 128 THR A CA 1
ATOM 921 C C . THR A 1 128 ? 3.706 5.583 -2.102 1.00 93.19 128 THR A C 1
ATOM 923 O O . THR A 1 128 ? 3.999 5.340 -3.269 1.00 93.19 128 THR A O 1
ATOM 926 N N . GLN A 1 129 ? 4.155 4.859 -1.079 1.00 94.31 129 GLN A N 1
ATOM 927 C CA . GLN A 1 129 ? 4.823 3.568 -1.229 1.00 94.31 129 GLN A CA 1
ATOM 928 C C . GLN A 1 129 ? 4.087 2.528 -0.393 1.00 94.31 129 GLN A C 1
ATOM 930 O O . GLN A 1 129 ? 3.814 2.763 0.782 1.00 94.31 129 GLN A O 1
ATOM 935 N N . VAL A 1 130 ? 3.792 1.367 -0.975 1.00 95.62 130 VAL A N 1
ATOM 936 C CA . VAL A 1 130 ? 3.196 0.238 -0.252 1.00 95.62 130 VAL A CA 1
ATOM 937 C C . VAL A 1 130 ? 4.286 -0.774 0.072 1.00 95.62 130 VAL A C 1
ATOM 939 O O . VAL A 1 130 ? 5.049 -1.177 -0.803 1.00 95.62 130 VAL A O 1
ATOM 942 N N . GLN A 1 131 ? 4.358 -1.196 1.328 1.00 94.12 131 GLN A N 1
ATOM 943 C CA . GLN A 1 131 ? 5.242 -2.266 1.775 1.00 94.12 131 GLN A CA 1
ATOM 944 C C . GLN A 1 131 ? 4.445 -3.341 2.497 1.00 94.12 131 GLN A C 1
ATOM 946 O O . GLN A 1 131 ? 3.576 -3.028 3.307 1.00 94.12 131 GLN A O 1
ATOM 951 N N . ILE A 1 132 ? 4.774 -4.605 2.249 1.00 95.25 132 ILE A N 1
ATOM 952 C CA . ILE A 1 132 ? 4.255 -5.722 3.038 1.00 95.25 132 ILE A CA 1
ATOM 953 C C . ILE A 1 132 ? 5.238 -5.978 4.175 1.00 95.25 132 ILE A C 1
ATOM 955 O O . ILE A 1 132 ? 6.332 -6.489 3.952 1.00 95.25 132 ILE A O 1
ATOM 959 N N . ALA A 1 133 ? 4.853 -5.581 5.385 1.00 93.38 133 ALA A N 1
ATOM 960 C CA . ALA A 1 133 ? 5.662 -5.756 6.584 1.00 93.38 133 ALA A CA 1
ATOM 961 C C . ALA A 1 133 ? 5.606 -7.202 7.095 1.00 93.38 133 ALA A C 1
ATOM 963 O O . ALA A 1 133 ? 6.598 -7.726 7.594 1.00 93.38 133 ALA A O 1
ATOM 964 N N . GLU A 1 134 ? 4.454 -7.858 6.954 1.00 94.81 134 GLU A N 1
ATOM 965 C CA . GLU A 1 134 ? 4.282 -9.250 7.350 1.00 94.81 134 GLU A CA 1
ATOM 966 C C . GLU A 1 134 ? 3.324 -9.971 6.401 1.00 94.81 134 GLU A C 1
ATOM 968 O O . GLU A 1 134 ? 2.274 -9.439 6.044 1.00 94.81 134 GLU A O 1
ATOM 973 N N . PHE A 1 135 ? 3.684 -11.194 6.017 1.00 95.38 135 PHE A N 1
ATOM 974 C CA . PHE A 1 135 ? 2.825 -12.115 5.281 1.00 95.38 135 PHE A CA 1
ATOM 975 C C . PHE A 1 135 ? 2.970 -13.495 5.925 1.00 95.38 135 PHE A C 1
ATOM 977 O O . PHE A 1 135 ? 4.029 -14.119 5.826 1.00 95.38 135 PHE A O 1
ATOM 984 N N . LYS A 1 136 ? 1.933 -13.955 6.628 1.00 94.81 136 LYS A N 1
ATOM 985 C CA . LYS A 1 136 ? 1.909 -15.260 7.298 1.00 94.81 136 LYS A CA 1
ATOM 986 C C . LYS A 1 136 ? 0.754 -16.098 6.785 1.00 94.81 136 LYS A C 1
ATOM 988 O O . LYS A 1 136 ? -0.412 -15.767 7.006 1.00 94.81 136 LYS A O 1
ATOM 993 N N . GLU A 1 137 ? 1.103 -17.225 6.189 1.00 93.81 137 GLU A N 1
ATOM 994 C CA . GLU A 1 137 ? 0.138 -18.246 5.807 1.00 93.81 137 GLU A CA 1
ATOM 995 C C . GLU A 1 137 ? -0.316 -19.024 7.040 1.00 93.81 137 GLU A C 1
ATOM 997 O O . GLU A 1 137 ? 0.513 -19.471 7.842 1.00 93.81 137 GLU A O 1
ATOM 1002 N N . ARG A 1 138 ? -1.631 -19.160 7.232 1.00 92.31 138 ARG A N 1
ATOM 1003 C CA . ARG A 1 138 ? -2.188 -19.820 8.422 1.00 92.31 138 ARG A CA 1
ATOM 1004 C C . ARG A 1 138 ? -3.111 -20.968 8.018 1.00 92.31 138 ARG A C 1
ATOM 1006 O O . ARG A 1 138 ? -4.258 -20.721 7.649 1.00 92.31 138 ARG A O 1
ATOM 1013 N N . PRO A 1 139 ? -2.668 -22.231 8.152 1.00 89.06 139 PRO A N 1
ATOM 1014 C CA . PRO A 1 139 ? -3.497 -23.388 7.837 1.00 89.06 139 PRO A CA 1
ATOM 1015 C C . PRO A 1 139 ? -4.808 -23.383 8.634 1.00 89.06 139 PRO A C 1
ATOM 1017 O O . PRO A 1 139 ? -4.798 -23.270 9.859 1.00 89.06 139 PRO A O 1
ATOM 1020 N N . GLY A 1 140 ? -5.942 -23.502 7.941 1.00 89.56 140 GLY A N 1
ATOM 1021 C CA . GLY A 1 140 ? -7.271 -23.517 8.566 1.00 89.56 140 GLY A CA 1
ATOM 1022 C C . GLY A 1 140 ? -7.756 -22.162 9.097 1.00 89.56 140 GLY A C 1
ATOM 1023 O O . GLY A 1 140 ? -8.806 -22.102 9.736 1.00 89.56 140 GLY A O 1
ATOM 1024 N N . ALA A 1 141 ? -7.029 -21.075 8.835 1.00 93.88 141 ALA A N 1
ATOM 1025 C CA . ALA A 1 141 ? -7.420 -19.717 9.189 1.00 93.88 141 ALA A CA 1
ATOM 1026 C C . ALA A 1 141 ? -7.211 -18.773 7.997 1.00 93.88 141 ALA A C 1
ATOM 1028 O O . ALA A 1 141 ? -6.777 -19.179 6.926 1.00 93.88 141 ALA A O 1
ATOM 1029 N N . LYS A 1 142 ? -7.561 -17.495 8.172 1.00 94.19 142 LYS A N 1
ATOM 1030 C CA . LYS A 1 142 ? -7.255 -16.475 7.164 1.00 94.19 142 LYS A CA 1
ATOM 1031 C C . LYS A 1 142 ? -5.764 -16.188 7.161 1.00 94.19 142 LYS A C 1
ATOM 1033 O O . LYS A 1 142 ? -5.204 -16.001 8.246 1.00 94.19 142 LYS A O 1
ATOM 1038 N N . ASP A 1 143 ? -5.151 -16.040 6.000 1.00 95.88 143 ASP A N 1
ATOM 1039 C CA . ASP A 1 143 ? -3.764 -15.580 5.932 1.00 95.88 143 ASP A CA 1
ATOM 1040 C C . ASP A 1 143 ? -3.655 -14.173 6.518 1.00 95.88 143 ASP A C 1
ATOM 1042 O O . ASP A 1 143 ? -4.594 -13.379 6.442 1.00 95.88 143 ASP A O 1
ATOM 1046 N N . TYR A 1 144 ? -2.559 -13.889 7.210 1.00 96.94 144 TYR A N 1
ATOM 1047 C CA . TYR A 1 144 ? -2.345 -12.597 7.850 1.00 96.94 144 TYR A CA 1
ATOM 1048 C C . TYR A 1 144 ? -1.402 -11.759 6.999 1.00 96.94 144 TYR A C 1
ATOM 1050 O O . TYR A 1 144 ? -0.266 -12.162 6.750 1.00 96.94 144 TYR A O 1
ATOM 1058 N N . VAL A 1 145 ? -1.883 -10.593 6.576 1.00 97.50 145 VAL A N 1
ATOM 1059 C CA . VAL A 1 145 ? -1.114 -9.633 5.789 1.00 97.50 145 VAL A CA 1
ATOM 1060 C C . VAL A 1 145 ? -1.124 -8.296 6.510 1.00 97.50 145 VAL A C 1
ATOM 1062 O O . VAL A 1 145 ? -2.187 -7.713 6.729 1.00 97.50 145 VAL A O 1
ATOM 1065 N N . MET A 1 146 ? 0.064 -7.794 6.833 1.00 97.81 146 MET A N 1
ATOM 1066 C CA . MET A 1 146 ? 0.264 -6.453 7.368 1.00 97.81 146 MET A CA 1
ATOM 1067 C C . MET A 1 146 ? 0.969 -5.595 6.323 1.00 97.81 146 MET A C 1
ATOM 1069 O O . MET A 1 146 ? 2.114 -5.862 5.952 1.00 97.81 146 MET A O 1
ATOM 1073 N N . ALA A 1 147 ? 0.282 -4.556 5.863 1.00 97.69 147 ALA A N 1
ATOM 1074 C CA . ALA A 1 147 ? 0.785 -3.593 4.901 1.00 97.69 147 ALA A CA 1
ATOM 1075 C C . ALA A 1 147 ? 1.001 -2.219 5.550 1.00 97.69 147 ALA A C 1
ATOM 1077 O O . ALA A 1 147 ? 0.202 -1.748 6.366 1.00 97.69 147 ALA A O 1
ATOM 1078 N N . THR A 1 148 ? 2.065 -1.546 5.135 1.00 96.88 148 THR A N 1
ATOM 1079 C CA . THR A 1 148 ? 2.374 -0.168 5.510 1.00 96.88 148 THR A CA 1
ATOM 1080 C C . THR A 1 148 ? 2.338 0.697 4.261 1.00 96.88 148 THR A C 1
ATOM 1082 O O . THR A 1 148 ? 3.079 0.461 3.309 1.00 96.88 148 THR A O 1
ATOM 1085 N N . VAL A 1 149 ? 1.476 1.711 4.272 1.00 96.56 149 VAL A N 1
ATOM 1086 C CA . VAL A 1 149 ? 1.437 2.765 3.259 1.00 96.56 149 VAL A CA 1
ATOM 1087 C C . VAL A 1 149 ? 2.253 3.943 3.776 1.00 96.56 149 VAL A C 1
ATOM 1089 O O . VAL A 1 149 ? 1.887 4.602 4.754 1.00 96.56 149 VAL A O 1
ATOM 1092 N N . LEU A 1 150 ? 3.380 4.195 3.128 1.00 95.44 150 LEU A N 1
ATOM 1093 C CA . LEU A 1 150 ? 4.266 5.312 3.410 1.00 95.44 150 LEU A CA 1
ATOM 1094 C C . LEU A 1 150 ? 3.835 6.524 2.590 1.00 95.44 150 LEU A C 1
ATOM 1096 O O . LEU A 1 150 ? 3.563 6.401 1.398 1.00 95.44 150 LEU A O 1
ATOM 1100 N N . VAL A 1 151 ? 3.814 7.692 3.222 1.00 95.69 151 VAL A N 1
ATOM 1101 C CA . VAL A 1 151 ? 3.577 8.989 2.571 1.00 95.69 151 VAL A CA 1
ATOM 1102 C C . VAL A 1 151 ? 4.624 10.005 2.980 1.00 95.69 151 VAL A C 1
ATOM 1104 O O . VAL A 1 151 ? 5.205 9.905 4.057 1.00 95.69 151 VAL A O 1
ATOM 1107 N N . GLU A 1 152 ? 4.837 11.029 2.164 1.00 94.06 152 GLU A N 1
ATOM 1108 C CA . GLU A 1 152 ? 5.840 12.054 2.464 1.00 94.06 152 GLU A CA 1
ATOM 1109 C C . GLU A 1 152 ? 5.369 13.067 3.505 1.00 94.06 152 GLU A C 1
ATOM 1111 O O . GLU A 1 152 ? 6.161 13.530 4.328 1.00 94.06 152 GLU A O 1
ATOM 1116 N N . ARG A 1 153 ? 4.081 13.432 3.474 1.00 94.19 153 ARG A N 1
ATOM 1117 C CA . ARG A 1 153 ? 3.548 14.545 4.272 1.00 94.19 153 ARG A CA 1
ATOM 1118 C C . ARG A 1 153 ? 2.441 14.101 5.234 1.00 94.19 153 ARG A C 1
ATOM 1120 O O . ARG A 1 153 ? 1.587 13.293 4.865 1.00 94.19 153 ARG A O 1
ATOM 1127 N N . PRO A 1 154 ? 2.342 14.709 6.434 1.00 94.38 154 PRO A N 1
ATOM 1128 C CA . PRO A 1 154 ? 1.243 14.438 7.366 1.00 94.38 154 PRO A CA 1
ATOM 1129 C C . PRO A 1 154 ? -0.152 14.728 6.793 1.00 94.38 154 PRO A C 1
ATOM 1131 O O . PRO A 1 154 ? -1.105 14.027 7.125 1.00 94.38 154 PRO A O 1
ATOM 1134 N N . GLY A 1 155 ? -0.277 15.725 5.906 1.00 94.44 155 GLY A N 1
ATOM 1135 C CA . GLY A 1 155 ? -1.540 16.036 5.227 1.00 94.44 155 GLY A CA 1
ATOM 1136 C C . GLY A 1 155 ? -2.041 14.881 4.354 1.00 94.44 155 GLY A C 1
ATOM 1137 O O . GLY A 1 155 ? -3.210 14.513 4.433 1.00 94.44 155 GLY A O 1
ATOM 1138 N N . GLN A 1 156 ? -1.137 14.235 3.609 1.00 94.38 156 GLN A N 1
ATOM 1139 C CA . GLN A 1 156 ? -1.445 13.061 2.783 1.00 94.38 156 GLN A CA 1
ATOM 1140 C C . GLN A 1 156 ? -1.901 11.884 3.655 1.00 94.38 156 GLN A C 1
ATOM 1142 O O . GLN A 1 156 ? -2.895 11.229 3.344 1.00 94.38 156 GLN A O 1
ATOM 1147 N N . ARG A 1 157 ? -1.247 11.671 4.809 1.00 95.06 157 ARG A N 1
ATOM 1148 C CA . ARG A 1 157 ? -1.687 10.677 5.804 1.00 95.06 157 ARG A CA 1
ATOM 1149 C C . ARG A 1 157 ? -3.111 10.956 6.283 1.00 95.06 157 ARG A C 1
ATOM 1151 O O . ARG A 1 157 ? -3.897 10.023 6.408 1.00 95.06 157 ARG A O 1
ATOM 1158 N N . GLY A 1 158 ? -3.451 12.219 6.538 1.00 94.62 158 GLY A N 1
ATOM 1159 C CA . GLY A 1 158 ? -4.809 12.616 6.916 1.00 94.62 158 GLY A CA 1
ATOM 1160 C C . GLY A 1 158 ? -5.854 12.241 5.860 1.00 94.62 158 GLY A C 1
ATOM 1161 O O . GLY A 1 158 ? -6.910 11.718 6.211 1.00 94.62 158 GLY A O 1
ATOM 1162 N N . ILE A 1 159 ? -5.537 12.438 4.578 1.00 94.19 159 ILE A N 1
ATOM 1163 C CA . ILE A 1 159 ? -6.434 12.106 3.461 1.00 94.19 159 ILE A CA 1
ATOM 1164 C C . ILE A 1 159 ? -6.599 10.587 3.311 1.00 94.19 159 ILE A C 1
ATOM 1166 O O . ILE A 1 159 ? -7.725 10.112 3.178 1.00 94.19 159 ILE A O 1
ATOM 1170 N N . LEU A 1 160 ? -5.508 9.816 3.408 1.00 93.94 160 LEU A N 1
ATOM 1171 C CA . LEU A 1 160 ? -5.559 8.348 3.360 1.00 93.94 160 LEU A CA 1
ATOM 1172 C C . LEU A 1 160 ? -6.405 7.759 4.494 1.00 93.94 160 LEU A C 1
ATOM 1174 O O . LEU A 1 160 ? -7.200 6.849 4.265 1.00 93.94 160 LEU A O 1
ATOM 1178 N N . LEU A 1 161 ? -6.262 8.292 5.711 1.00 94.88 161 LEU A N 1
ATOM 1179 C CA . LEU A 1 161 ? -7.069 7.876 6.858 1.00 94.88 161 LEU A CA 1
ATOM 1180 C C . LEU A 1 161 ? -8.545 8.256 6.666 1.00 94.88 161 LEU A C 1
ATOM 1182 O O . LEU A 1 161 ? -9.438 7.425 6.860 1.00 94.88 161 LEU A O 1
ATOM 1186 N N . GLY A 1 162 ? -8.808 9.498 6.256 1.00 93.50 162 GLY A N 1
ATOM 1187 C CA . GLY A 1 162 ? -10.150 10.068 6.188 1.00 93.50 162 GLY A CA 1
ATOM 1188 C C . GLY A 1 162 ? -10.791 10.262 7.569 1.00 93.50 162 GLY A C 1
ATOM 1189 O O . GLY A 1 162 ? -10.216 9.939 8.613 1.00 93.50 162 GLY A O 1
ATOM 1190 N N . ALA A 1 163 ? -12.017 10.789 7.591 1.00 94.38 163 ALA A N 1
ATOM 1191 C CA . ALA A 1 163 ? -12.753 11.029 8.832 1.00 94.38 163 ALA A CA 1
ATOM 1192 C C . ALA A 1 163 ? -12.981 9.712 9.601 1.00 94.38 163 ALA A C 1
ATOM 1194 O O . ALA A 1 163 ? -13.588 8.775 9.083 1.00 94.38 163 ALA A O 1
ATOM 1195 N N . GLY A 1 164 ? -12.452 9.617 10.825 1.00 92.75 164 GLY A N 1
ATOM 1196 C CA . GLY A 1 164 ? -12.584 8.421 11.668 1.00 92.75 164 GLY A CA 1
ATOM 1197 C C . GLY A 1 164 ? -11.979 7.138 11.076 1.00 92.75 164 GLY A C 1
ATOM 1198 O O . GLY A 1 164 ? -12.391 6.041 11.457 1.00 92.75 164 GLY A O 1
ATOM 1199 N N . GLY A 1 165 ? -11.047 7.245 10.119 1.00 93.56 165 GLY A N 1
ATOM 1200 C CA . GLY A 1 165 ? -10.465 6.081 9.443 1.00 93.56 165 GLY A CA 1
ATOM 1201 C C . GLY A 1 165 ? -11.355 5.472 8.350 1.00 93.56 165 GLY A C 1
ATOM 1202 O O . GLY A 1 165 ? -11.080 4.363 7.892 1.00 93.56 165 GLY A O 1
ATOM 1203 N N . ALA A 1 166 ? -12.448 6.136 7.955 1.00 95.88 166 ALA A N 1
ATOM 1204 C CA . ALA A 1 166 ? -13.418 5.579 7.009 1.00 95.88 166 ALA A CA 1
ATOM 1205 C C . ALA A 1 166 ? -12.825 5.327 5.611 1.00 95.88 166 ALA A C 1
ATOM 1207 O O . ALA A 1 166 ? -13.123 4.299 5.004 1.00 95.88 166 ALA A O 1
ATOM 1208 N N . ALA A 1 167 ? -11.961 6.224 5.122 1.00 95.12 167 ALA A N 1
ATOM 1209 C CA . ALA A 1 167 ? -11.325 6.069 3.813 1.00 95.12 167 ALA A CA 1
ATOM 1210 C C . ALA A 1 167 ? -10.363 4.873 3.808 1.00 95.12 167 ALA A C 1
ATOM 1212 O O . ALA A 1 167 ? -10.452 4.022 2.925 1.00 95.12 167 ALA A O 1
ATOM 1213 N N . LEU A 1 168 ? -9.540 4.736 4.854 1.00 96.19 168 LEU A N 1
ATOM 1214 C CA . LEU A 1 168 ? -8.626 3.602 4.999 1.00 96.19 168 LEU A CA 1
ATOM 1215 C C . LEU A 1 168 ? -9.373 2.267 5.135 1.00 96.19 168 LEU A C 1
ATOM 1217 O O . LEU A 1 168 ? -8.967 1.266 4.548 1.00 96.19 168 LEU A O 1
ATOM 1221 N N . LYS A 1 169 ? -10.495 2.242 5.867 1.00 96.50 169 LYS A N 1
ATOM 1222 C CA . LYS A 1 169 ? -11.352 1.047 5.964 1.00 96.50 169 LYS A CA 1
ATOM 1223 C C . LYS A 1 169 ? -11.934 0.649 4.610 1.00 96.50 169 LYS A C 1
ATOM 1225 O O . LYS A 1 169 ? -11.994 -0.544 4.309 1.00 96.50 169 LYS A O 1
ATOM 1230 N N . LYS A 1 170 ? -12.353 1.626 3.799 1.00 97.06 170 LYS A N 1
ATOM 1231 C CA . LYS A 1 170 ? -12.837 1.381 2.436 1.00 97.06 170 LYS A CA 1
ATOM 1232 C C . LYS A 1 170 ? -11.718 0.817 1.557 1.00 97.06 170 LYS A C 1
ATOM 1234 O O . LYS A 1 170 ? -11.917 -0.239 0.964 1.00 97.06 170 LYS A O 1
ATOM 1239 N N . LEU A 1 171 ? -10.539 1.446 1.575 1.00 97.12 171 LEU A N 1
ATOM 1240 C CA . LEU A 1 171 ? -9.350 0.983 0.851 1.00 97.12 171 LEU A CA 1
ATOM 1241 C C . LEU A 1 171 ? -9.002 -0.465 1.215 1.00 97.12 171 LEU A C 1
ATOM 1243 O O . LEU A 1 171 ? -8.878 -1.310 0.335 1.00 97.12 171 LEU A O 1
ATOM 1247 N N . GLY A 1 172 ? -8.912 -0.771 2.512 1.00 97.06 172 GLY A N 1
ATOM 1248 C CA . GLY A 1 172 ? -8.614 -2.123 2.981 1.00 97.06 172 GLY A CA 1
ATOM 1249 C C . GLY A 1 172 ? -9.688 -3.143 2.603 1.00 97.06 172 GLY A C 1
ATOM 1250 O O . GLY A 1 172 ? -9.363 -4.284 2.292 1.00 97.06 172 GLY A O 1
ATOM 1251 N N . SER A 1 173 ? -10.962 -2.747 2.577 1.00 97.56 173 SER A N 1
ATOM 1252 C CA . SER A 1 173 ? -12.059 -3.645 2.194 1.00 97.56 173 SER A CA 1
ATOM 1253 C C . SER A 1 173 ? -12.040 -3.984 0.703 1.00 97.56 173 SER A C 1
ATOM 1255 O O . SER A 1 173 ? -12.234 -5.147 0.352 1.00 97.56 173 SER A O 1
ATOM 1257 N N . GLU A 1 174 ? -11.799 -2.991 -0.157 1.00 97.62 174 GLU A N 1
ATOM 1258 C CA . GLU A 1 174 ? -11.703 -3.185 -1.608 1.00 97.62 174 GLU A CA 1
ATOM 1259 C C . GLU A 1 174 ? -10.428 -3.941 -1.988 1.00 97.62 174 GLU A C 1
ATOM 1261 O O . GLU A 1 174 ? -10.508 -4.909 -2.738 1.00 97.62 174 GLU A O 1
ATOM 1266 N N . ALA A 1 175 ? -9.281 -3.582 -1.404 1.00 97.94 175 ALA A N 1
ATOM 1267 C CA . ALA A 1 175 ? -8.028 -4.294 -1.638 1.00 97.94 175 ALA A CA 1
ATOM 1268 C C . ALA A 1 175 ? -8.110 -5.755 -1.175 1.00 97.94 175 ALA A C 1
ATOM 1270 O O . ALA A 1 175 ? -7.693 -6.650 -1.901 1.00 97.94 175 ALA A O 1
ATOM 1271 N N . ARG A 1 176 ? -8.692 -6.026 0.004 1.00 97.88 176 ARG A N 1
ATOM 1272 C CA . ARG A 1 176 ? -8.823 -7.396 0.526 1.00 97.88 176 ARG A CA 1
ATOM 1273 C C . ARG A 1 176 ? -9.627 -8.295 -0.409 1.00 97.88 176 ARG A C 1
ATOM 1275 O O . ARG A 1 176 ? -9.244 -9.443 -0.573 1.00 97.88 176 ARG A O 1
ATOM 1282 N N . ARG A 1 177 ? -10.723 -7.804 -0.997 1.00 97.81 177 ARG A N 1
ATOM 1283 C CA . ARG A 1 177 ? -11.545 -8.604 -1.919 1.00 97.81 177 ARG A CA 1
ATOM 1284 C C . ARG A 1 177 ? -10.723 -9.062 -3.123 1.00 97.81 177 ARG A C 1
ATOM 1286 O O . ARG A 1 177 ? -10.728 -10.242 -3.443 1.00 97.81 177 ARG A O 1
ATOM 1293 N N . ASP A 1 178 ? -9.995 -8.137 -3.730 1.00 97.69 178 ASP A N 1
ATOM 1294 C CA . ASP A 1 178 ? -9.218 -8.409 -4.935 1.00 97.69 178 ASP A CA 1
ATOM 1295 C C . ASP A 1 178 ? -7.971 -9.265 -4.616 1.00 97.69 178 ASP A C 1
ATOM 1297 O O . ASP A 1 178 ? -7.580 -10.121 -5.404 1.00 97.69 178 ASP A O 1
ATOM 1301 N N . ILE A 1 179 ? -7.394 -9.124 -3.414 1.00 97.00 179 ILE A N 1
ATOM 1302 C CA . ILE A 1 179 ? -6.340 -10.021 -2.906 1.00 97.00 179 ILE A CA 1
ATOM 1303 C C . ILE A 1 179 ? -6.875 -11.443 -2.677 1.00 97.00 179 ILE A C 1
ATOM 1305 O O . ILE A 1 179 ? -6.204 -12.408 -3.034 1.00 97.00 179 ILE A O 1
ATOM 1309 N N . GLU A 1 180 ? -8.059 -11.596 -2.076 1.00 96.81 180 GLU A N 1
ATOM 1310 C CA . GLU A 1 180 ? -8.681 -12.912 -1.860 1.00 96.81 180 GLU A CA 1
ATOM 1311 C C . GLU A 1 180 ? -9.005 -13.602 -3.193 1.00 96.81 180 GLU A C 1
ATOM 1313 O O . GLU A 1 180 ? -8.826 -14.814 -3.307 1.00 96.81 180 GLU A O 1
ATOM 1318 N N . GLU A 1 181 ? -9.427 -12.839 -4.205 1.00 96.62 181 GLU A N 1
ATOM 1319 C CA . GLU A 1 181 ? -9.635 -13.336 -5.568 1.00 96.62 181 GLU A CA 1
ATOM 1320 C C . GLU A 1 181 ? -8.318 -13.774 -6.221 1.00 96.62 181 GLU A C 1
ATOM 1322 O O . GLU A 1 181 ? -8.247 -14.871 -6.772 1.00 96.62 181 GLU A O 1
ATOM 1327 N N . PHE A 1 182 ? -7.262 -12.966 -6.097 1.00 94.94 182 PHE A N 1
ATOM 1328 C CA . PHE A 1 182 ? -5.943 -13.281 -6.647 1.00 94.94 182 PHE A CA 1
ATOM 1329 C C . PHE A 1 182 ? -5.307 -14.523 -6.001 1.00 94.94 182 PHE A C 1
ATOM 1331 O O . PHE A 1 182 ? -4.760 -15.370 -6.702 1.00 94.94 182 PHE A O 1
ATOM 1338 N N . LEU A 1 183 ? -5.380 -14.646 -4.671 1.00 92.88 183 LEU A N 1
ATOM 1339 C CA . LEU A 1 183 ? -4.760 -15.752 -3.931 1.00 92.88 183 LEU A CA 1
ATOM 1340 C C . LEU A 1 183 ? -5.644 -17.007 -3.858 1.00 92.88 183 LEU A C 1
ATOM 1342 O O . LEU A 1 183 ? -5.157 -18.080 -3.504 1.00 92.88 183 LEU A O 1
ATOM 1346 N N .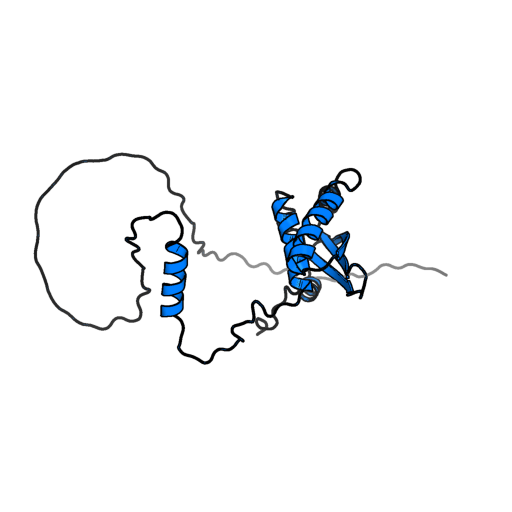 GLY A 1 184 ? -6.950 -16.886 -4.118 1.00 94.06 184 GLY A N 1
ATOM 1347 C CA . GLY A 1 184 ? -7.913 -17.986 -3.995 1.00 94.06 184 GLY A CA 1
ATOM 1348 C C . GLY A 1 184 ? -8.152 -18.468 -2.556 1.00 94.06 184 GLY A C 1
ATOM 1349 O O . GLY A 1 184 ? -8.683 -19.560 -2.346 1.00 94.06 184 GLY A O 1
ATOM 1350 N N . ARG A 1 185 ? -7.754 -17.679 -1.551 1.00 93.94 185 ARG A N 1
ATOM 1351 C CA . ARG A 1 185 ? -7.828 -18.014 -0.118 1.00 93.94 185 ARG A CA 1
ATOM 1352 C C . ARG A 1 185 ? -8.187 -16.787 0.725 1.00 93.94 185 ARG A C 1
ATOM 1354 O O . ARG A 1 185 ? -7.895 -15.665 0.316 1.00 93.94 185 ARG A O 1
ATOM 1361 N N . PRO A 1 186 ? -8.845 -16.963 1.888 1.00 95.75 186 PRO A N 1
ATOM 1362 C CA . PRO A 1 186 ? -9.310 -15.841 2.695 1.00 95.75 186 PRO A CA 1
ATOM 1363 C C . PRO A 1 186 ? -8.155 -15.136 3.417 1.00 95.75 186 PRO A C 1
ATOM 1365 O O . PRO A 1 186 ? -7.266 -15.787 3.968 1.00 95.75 186 PRO A O 1
ATOM 1368 N N . VAL A 1 187 ? -8.219 -13.805 3.506 1.00 97.31 187 VAL A N 1
ATOM 1369 C CA . VAL A 1 187 ? -7.137 -12.967 4.047 1.00 97.31 187 VAL A CA 1
ATOM 1370 C C . VAL A 1 187 ? -7.654 -12.034 5.141 1.00 97.31 187 VAL A C 1
ATOM 1372 O O . VAL A 1 187 ? -8.754 -11.480 5.083 1.00 97.31 187 VAL A O 1
ATOM 1375 N N . PHE A 1 188 ? -6.850 -11.856 6.181 1.00 97.50 188 PHE A N 1
ATOM 1376 C CA . PHE A 1 188 ? -6.955 -10.762 7.131 1.00 97.50 188 PHE A CA 1
ATOM 1377 C C . PHE A 1 188 ? -5.915 -9.707 6.754 1.00 97.50 188 PHE A C 1
ATOM 1379 O O . PHE A 1 188 ? -4.719 -9.918 6.947 1.00 97.50 188 PHE A O 1
ATOM 1386 N N . LEU A 1 189 ? -6.390 -8.592 6.197 1.00 97.62 189 LEU A N 1
ATOM 1387 C CA . LEU A 1 189 ? -5.553 -7.484 5.756 1.00 97.62 189 LEU A CA 1
ATOM 1388 C C . LEU A 1 189 ? -5.581 -6.360 6.790 1.00 97.62 189 LEU A C 1
ATOM 1390 O O . LEU A 1 189 ? -6.634 -5.777 7.060 1.00 97.62 189 LEU A O 1
ATOM 1394 N N . GLU A 1 190 ? -4.411 -6.036 7.320 1.00 97.62 190 GLU A N 1
ATOM 1395 C CA . GLU A 1 190 ? -4.171 -4.876 8.165 1.00 97.62 190 GLU A CA 1
ATOM 1396 C C . GLU A 1 190 ? -3.366 -3.842 7.378 1.00 97.62 190 GLU A C 1
ATOM 1398 O O . GLU A 1 190 ? -2.313 -4.157 6.831 1.00 97.62 190 GLU A O 1
ATOM 1403 N N . ILE A 1 191 ? -3.864 -2.605 7.306 1.00 97.69 191 ILE A N 1
ATOM 1404 C CA . ILE A 1 191 ? -3.169 -1.502 6.635 1.00 97.69 191 ILE A CA 1
ATOM 1405 C C . ILE A 1 191 ? -2.890 -0.407 7.656 1.00 97.69 191 ILE A C 1
ATOM 1407 O O . ILE A 1 191 ? -3.808 0.092 8.309 1.00 97.69 191 ILE A O 1
ATOM 1411 N N . SER A 1 192 ? -1.629 0.003 7.753 1.00 96.62 192 SER A N 1
ATOM 1412 C CA . SER A 1 192 ? -1.201 1.162 8.535 1.00 96.62 192 SER A CA 1
ATOM 1413 C C . SER A 1 192 ? -0.660 2.261 7.620 1.00 96.62 192 SER A C 1
ATOM 1415 O O . SER A 1 192 ? -0.153 1.983 6.537 1.00 96.62 192 SER A O 1
ATOM 1417 N N . VAL A 1 193 ? -0.779 3.526 8.040 1.00 96.62 193 VAL A N 1
ATOM 1418 C CA . VAL A 1 193 ? -0.257 4.675 7.281 1.00 96.62 193 VAL A CA 1
ATOM 1419 C C . VAL A 1 193 ? 0.792 5.406 8.107 1.00 96.62 193 VAL A C 1
ATOM 1421 O O . VAL A 1 193 ? 0.488 5.916 9.196 1.00 96.62 193 VAL A O 1
ATOM 1424 N N . GLN A 1 194 ? 2.007 5.492 7.572 1.00 95.75 194 GLN A N 1
ATOM 1425 C CA . GLN A 1 194 ? 3.160 6.116 8.221 1.00 95.75 194 GLN A CA 1
ATOM 1426 C C . GLN A 1 194 ? 3.707 7.270 7.375 1.00 95.75 194 GLN A C 1
ATOM 1428 O O . GLN A 1 194 ? 3.635 7.252 6.148 1.00 95.75 194 GLN A O 1
ATOM 1433 N N . VAL A 1 195 ? 4.239 8.297 8.041 1.00 95.94 195 VAL A N 1
ATOM 1434 C CA . VAL A 1 195 ? 4.870 9.439 7.366 1.00 95.94 195 VAL A CA 1
ATOM 1435 C C . VAL A 1 195 ? 6.373 9.198 7.305 1.00 95.94 195 VAL A C 1
ATOM 1437 O O . VAL A 1 195 ? 7.024 9.085 8.342 1.00 95.94 195 VAL A O 1
ATOM 1440 N N . ALA A 1 196 ? 6.911 9.157 6.096 1.00 93.12 196 ALA A N 1
ATOM 1441 C CA . ALA A 1 196 ? 8.324 9.033 5.791 1.00 93.12 196 ALA A CA 1
ATOM 1442 C C . ALA A 1 196 ? 8.751 10.263 4.967 1.00 93.12 196 ALA A C 1
ATOM 1444 O O . ALA A 1 196 ? 8.633 10.250 3.745 1.00 93.12 196 ALA A O 1
ATOM 1445 N N . PRO A 1 197 ? 9.232 11.346 5.603 1.00 92.00 197 PRO A N 1
ATOM 1446 C CA . PRO A 1 197 ? 9.614 12.562 4.887 1.00 92.00 197 PRO A CA 1
ATOM 1447 C C . PRO A 1 197 ? 10.714 12.289 3.861 1.00 92.00 197 PRO A C 1
ATOM 1449 O O . PRO A 1 197 ? 11.652 11.545 4.164 1.00 92.00 197 PRO A O 1
ATOM 1452 N N . ASP A 1 198 ? 10.571 12.879 2.670 1.00 87.69 198 ASP A N 1
ATOM 1453 C CA . ASP A 1 198 ? 11.544 12.864 1.569 1.00 87.69 198 ASP A CA 1
ATOM 1454 C C . ASP A 1 198 ? 12.106 11.474 1.231 1.00 87.69 198 ASP A C 1
ATOM 1456 O O . ASP A 1 198 ? 13.260 11.333 0.824 1.00 87.69 198 ASP A O 1
ATOM 1460 N N . TRP A 1 199 ? 11.299 10.418 1.398 1.00 88.44 199 TRP A N 1
ATOM 1461 C CA . TRP A 1 199 ? 11.758 9.042 1.199 1.00 88.44 199 TRP A CA 1
ATOM 1462 C C . TRP A 1 199 ? 12.245 8.788 -0.232 1.00 88.44 199 TRP A C 1
ATOM 1464 O O . TRP A 1 199 ? 13.187 8.024 -0.422 1.00 88.44 199 TRP A O 1
ATOM 1474 N N . ARG A 1 200 ? 11.675 9.489 -1.222 1.00 86.44 200 ARG A N 1
ATOM 1475 C CA . ARG A 1 200 ? 12.086 9.419 -2.634 1.00 86.44 200 ARG A CA 1
ATOM 1476 C C . ARG A 1 200 ? 13.483 9.978 -2.896 1.00 86.44 200 ARG A C 1
ATOM 1478 O O . ARG A 1 200 ? 14.085 9.639 -3.905 1.00 86.44 200 ARG A O 1
ATOM 1485 N N . GLN A 1 201 ? 13.988 10.845 -2.020 1.00 87.25 201 GLN A N 1
ATOM 1486 C CA . GLN A 1 201 ? 15.318 11.450 -2.150 1.00 87.25 201 GLN A CA 1
ATOM 1487 C C . GLN A 1 201 ? 16.386 10.671 -1.368 1.00 87.25 201 GLN A C 1
ATOM 1489 O O . GLN A 1 201 ? 17.579 10.911 -1.534 1.00 87.25 201 GLN A O 1
ATOM 1494 N N . GLN A 1 202 ? 15.974 9.736 -0.509 1.00 87.88 202 GLN A N 1
ATOM 1495 C CA . GLN A 1 202 ? 16.876 8.973 0.347 1.00 87.88 202 GLN A CA 1
ATOM 1496 C C . GLN A 1 202 ? 17.281 7.676 -0.352 1.00 87.88 202 GLN A C 1
ATOM 1498 O O . GLN A 1 202 ? 16.511 6.717 -0.396 1.00 87.88 202 GLN A O 1
ATOM 1503 N N . SER A 1 203 ? 18.511 7.630 -0.869 1.00 83.88 203 SER A N 1
ATOM 1504 C CA . SER A 1 203 ? 19.055 6.473 -1.597 1.00 83.88 203 SER A CA 1
ATOM 1505 C C . SER A 1 203 ? 18.943 5.157 -0.824 1.00 83.88 203 SER A C 1
ATOM 1507 O O . SER A 1 203 ? 18.673 4.116 -1.417 1.00 83.88 203 SER A O 1
ATOM 1509 N N . ASP A 1 204 ? 19.117 5.198 0.497 1.00 85.75 204 ASP A N 1
ATOM 1510 C CA . ASP A 1 204 ? 19.040 4.009 1.350 1.00 85.75 204 ASP A CA 1
ATOM 1511 C C . ASP A 1 204 ? 17.608 3.476 1.462 1.00 85.75 204 ASP A C 1
ATOM 1513 O O . ASP A 1 204 ? 17.392 2.267 1.409 1.00 85.75 204 ASP A O 1
ATOM 1517 N N . ARG A 1 205 ? 16.613 4.370 1.503 1.00 84.31 205 ARG A N 1
ATOM 1518 C CA . ARG A 1 205 ? 15.195 3.985 1.473 1.00 84.31 205 ARG A CA 1
ATOM 1519 C C . ARG A 1 205 ? 14.784 3.460 0.107 1.00 84.31 205 ARG A C 1
ATOM 1521 O O . ARG A 1 205 ? 14.083 2.464 0.028 1.00 84.31 205 ARG A O 1
ATOM 1528 N N . LEU A 1 206 ? 15.262 4.071 -0.977 1.00 85.31 206 LEU A N 1
ATOM 1529 C CA . LEU A 1 206 ? 15.011 3.557 -2.326 1.00 85.31 206 LEU A CA 1
ATOM 1530 C C . LEU A 1 206 ? 15.532 2.123 -2.496 1.00 85.31 206 LEU A C 1
ATOM 1532 O O . LEU A 1 206 ? 14.839 1.292 -3.081 1.00 85.31 206 LEU A O 1
ATOM 1536 N N . LYS A 1 207 ? 16.710 1.814 -1.936 1.00 84.31 207 LYS A N 1
ATOM 1537 C CA . LYS A 1 207 ? 17.252 0.446 -1.888 1.00 84.31 207 LYS A CA 1
ATOM 1538 C C . LYS A 1 207 ? 16.353 -0.499 -1.104 1.00 84.31 207 LYS A C 1
ATOM 1540 O O . LYS A 1 207 ? 16.011 -1.563 -1.609 1.00 84.31 207 LYS A O 1
ATOM 1545 N N . GLU A 1 208 ? 15.942 -0.099 0.095 1.00 83.12 208 GLU A N 1
ATOM 1546 C CA . GLU A 1 208 ? 15.030 -0.881 0.936 1.00 83.12 208 GLU A CA 1
ATOM 1547 C C . GLU A 1 208 ? 13.691 -1.161 0.233 1.00 83.12 208 GLU A C 1
ATOM 1549 O O . GLU A 1 208 ? 13.099 -2.224 0.402 1.00 83.12 208 GLU A O 1
ATOM 1554 N N . TYR A 1 209 ? 13.215 -0.219 -0.584 1.00 82.62 209 TYR A N 1
ATOM 1555 C CA . TYR A 1 209 ? 11.901 -0.293 -1.227 1.00 82.62 209 TYR A CA 1
ATOM 1556 C C . TYR A 1 209 ? 11.930 -1.038 -2.567 1.00 82.62 209 TYR A C 1
ATOM 1558 O O . TYR A 1 209 ? 10.887 -1.191 -3.197 1.00 82.62 209 TYR A O 1
ATOM 1566 N N . GLY A 1 210 ? 13.104 -1.514 -2.995 1.00 78.69 210 GLY A N 1
ATOM 1567 C CA . GLY A 1 210 ? 13.271 -2.238 -4.255 1.00 78.69 210 GLY A CA 1
ATOM 1568 C C . GLY A 1 210 ? 13.366 -1.337 -5.490 1.00 78.69 210 GLY A C 1
ATOM 1569 O O . GLY A 1 210 ? 13.240 -1.832 -6.604 1.00 78.69 210 GLY A O 1
ATOM 1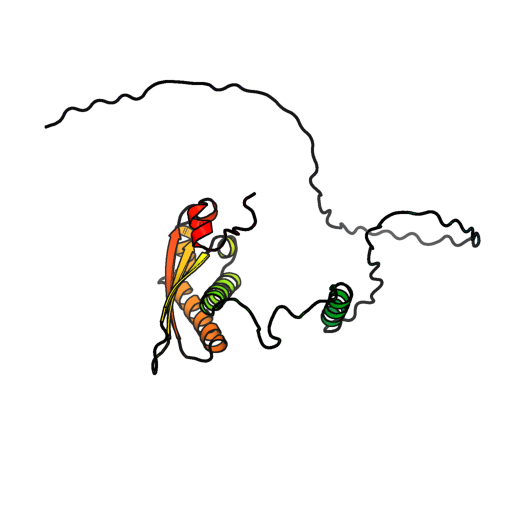570 N N . TYR A 1 211 ? 13.609 -0.033 -5.313 1.00 79.44 211 TYR A N 1
ATOM 1571 C CA . TYR A 1 211 ? 13.825 0.930 -6.406 1.00 79.44 211 TYR A CA 1
ATOM 1572 C C . TYR A 1 211 ? 15.292 1.077 -6.818 1.00 79.44 211 TYR A C 1
ATOM 1574 O O . TYR A 1 211 ? 15.624 1.933 -7.636 1.00 79.44 211 TYR A O 1
ATOM 1582 N N . PHE A 1 212 ? 16.183 0.271 -6.248 1.00 69.25 212 PHE A N 1
ATOM 1583 C CA . PHE A 1 212 ? 17.586 0.254 -6.627 1.00 69.25 212 P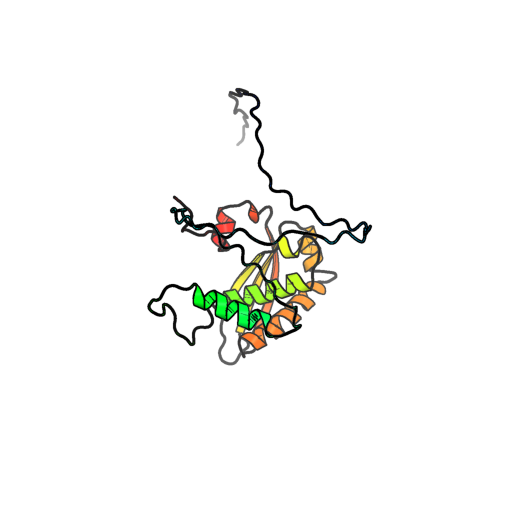HE A CA 1
ATOM 1584 C C . PHE A 1 212 ? 17.867 -0.952 -7.517 1.00 69.25 212 PHE A C 1
ATOM 1586 O O . PHE A 1 212 ? 17.840 -2.087 -7.045 1.00 69.25 212 PHE A O 1
ATOM 1593 N N . ASP A 1 213 ? 18.146 -0.693 -8.793 1.00 59.78 213 ASP A N 1
ATOM 1594 C CA . ASP A 1 213 ? 18.666 -1.700 -9.712 1.00 59.78 213 ASP A CA 1
ATOM 1595 C C . ASP A 1 213 ? 20.200 -1.777 -9.562 1.00 59.78 213 ASP A C 1
ATOM 1597 O O . ASP A 1 213 ? 20.894 -0.800 -9.865 1.00 59.78 213 ASP A O 1
ATOM 1601 N N . PRO A 1 214 ? 20.761 -2.906 -9.089 1.00 56.62 214 PRO A N 1
ATOM 1602 C CA . PRO A 1 214 ? 22.207 -3.080 -8.994 1.00 56.62 214 PRO A CA 1
ATOM 1603 C C . PRO A 1 214 ? 22.915 -3.099 -10.360 1.00 56.62 214 PRO A C 1
ATOM 1605 O O . PRO A 1 214 ? 24.139 -2.975 -10.390 1.00 56.62 214 PRO A O 1
ATOM 1608 N N . LEU A 1 215 ? 22.194 -3.227 -11.481 1.00 52.34 215 LEU A N 1
ATOM 1609 C CA . LEU A 1 215 ? 22.776 -3.294 -12.829 1.00 52.34 215 LEU A CA 1
ATOM 1610 C C . LEU A 1 215 ? 23.140 -1.926 -13.434 1.00 52.34 215 LEU A C 1
ATOM 1612 O O . LEU A 1 215 ? 23.691 -1.876 -14.531 1.00 52.34 215 LEU A O 1
ATOM 1616 N N . TYR A 1 216 ? 22.888 -0.826 -12.720 1.00 51.94 216 TYR A N 1
ATOM 1617 C CA . TYR A 1 216 ? 23.174 0.549 -13.155 1.00 51.94 216 TYR A CA 1
ATOM 1618 C C . TYR A 1 216 ? 24.200 1.268 -12.257 1.00 51.94 216 TYR A C 1
ATOM 1620 O O . TYR A 1 216 ? 24.146 2.483 -12.073 1.00 51.94 216 TYR A O 1
ATOM 1628 N N . VAL A 1 217 ? 25.149 0.526 -11.679 1.00 42.00 217 VAL A N 1
ATOM 1629 C CA . VAL A 1 217 ? 26.332 1.104 -11.022 1.00 42.00 217 VAL A CA 1
ATOM 1630 C C . VAL A 1 217 ? 27.577 0.626 -11.763 1.00 42.00 217 VAL A C 1
ATOM 1632 O O . VAL A 1 217 ? 28.105 -0.449 -11.486 1.00 42.00 217 VAL A O 1
ATOM 1635 N N . SER A 1 218 ? 28.010 1.433 -12.729 1.00 40.72 218 SER A N 1
ATOM 1636 C CA . SER A 1 218 ? 29.315 1.350 -13.396 1.00 40.72 218 SER A CA 1
ATOM 1637 C C . SER A 1 218 ? 30.129 2.591 -13.077 1.00 40.72 218 SER A C 1
ATOM 1639 O O . SER A 1 218 ? 29.548 3.687 -13.261 1.00 40.72 218 SER A O 1
#